Protein AF-G6XG47-F1 (afdb_monomer_lite)

Structure (mmCIF, N/CA/C/O backbone):
data_AF-G6XG47-F1
#
_entry.id   AF-G6XG47-F1
#
loop_
_atom_site.group_PDB
_atom_site.id
_atom_site.type_symbol
_atom_site.label_atom_id
_atom_site.label_alt_id
_atom_site.label_comp_id
_atom_site.label_asym_id
_atom_site.label_entity_id
_atom_site.label_seq_id
_atom_site.pdbx_PDB_ins_code
_atom_site.Cartn_x
_atom_site.Cartn_y
_atom_site.Cartn_z
_atom_site.occupancy
_atom_site.B_iso_or_equ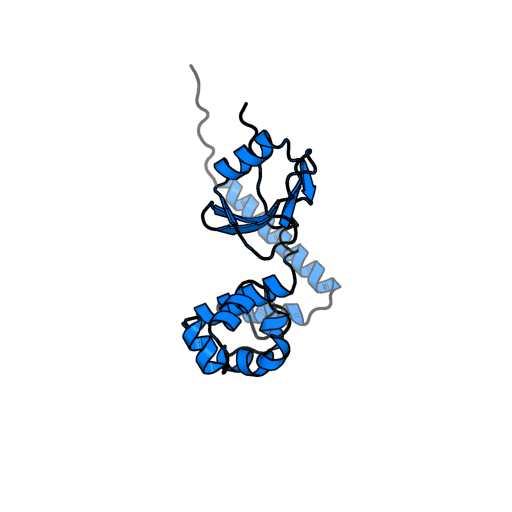iv
_atom_site.auth_seq_id
_atom_site.auth_comp_id
_atom_site.auth_asym_id
_atom_site.auth_atom_id
_atom_site.pdbx_PDB_model_num
ATOM 1 N N . MET A 1 1 ? 36.186 7.892 -11.582 1.00 41.19 1 MET A N 1
ATOM 2 C CA . MET A 1 1 ? 34.803 7.713 -12.070 1.00 41.19 1 MET A CA 1
ATOM 3 C C . MET A 1 1 ? 33.991 7.186 -10.902 1.00 41.19 1 MET A C 1
ATOM 5 O O . MET A 1 1 ? 34.327 6.126 -10.395 1.00 41.19 1 MET A O 1
ATOM 9 N N . THR A 1 2 ? 33.044 7.961 -10.378 1.00 49.94 2 THR A N 1
ATOM 10 C CA . THR A 1 2 ? 32.249 7.546 -9.214 1.00 49.94 2 THR A CA 1
ATOM 11 C C . THR A 1 2 ? 31.167 6.599 -9.706 1.00 49.94 2 THR A C 1
ATOM 13 O O . THR A 1 2 ? 30.244 7.029 -10.388 1.00 49.94 2 THR A O 1
ATOM 16 N N . GLU A 1 3 ? 31.314 5.310 -9.424 1.00 56.12 3 GLU A N 1
ATOM 17 C CA . GLU A 1 3 ? 30.299 4.311 -9.744 1.00 56.12 3 GLU A CA 1
ATOM 18 C C . GLU A 1 3 ? 28.995 4.687 -9.019 1.00 56.12 3 GLU A C 1
ATOM 20 O O . GLU A 1 3 ? 28.952 4.786 -7.787 1.00 56.12 3 GLU A O 1
ATOM 25 N N . THR A 1 4 ? 27.962 5.026 -9.790 1.00 69.12 4 THR A N 1
ATOM 26 C CA . THR A 1 4 ? 26.649 5.409 -9.267 1.00 69.12 4 THR A CA 1
ATOM 27 C C . THR A 1 4 ? 25.836 4.145 -9.039 1.00 69.12 4 THR A C 1
ATOM 29 O O . THR A 1 4 ? 25.357 3.522 -9.986 1.00 69.12 4 THR A O 1
ATOM 32 N N . PHE A 1 5 ? 25.676 3.758 -7.777 1.00 77.12 5 PHE A N 1
ATOM 33 C CA . PHE A 1 5 ? 24.814 2.641 -7.414 1.00 77.12 5 PHE A CA 1
ATOM 34 C C . PHE A 1 5 ? 23.343 3.039 -7.568 1.00 77.12 5 PHE A C 1
ATOM 36 O O . PHE A 1 5 ? 22.935 4.111 -7.128 1.00 77.12 5 PHE A O 1
ATOM 43 N N . ARG A 1 6 ? 22.534 2.167 -8.180 1.00 78.69 6 ARG A N 1
ATOM 44 C CA . ARG A 1 6 ? 21.070 2.290 -8.164 1.00 78.69 6 ARG A CA 1
ATOM 45 C C . ARG A 1 6 ? 20.513 1.411 -7.056 1.00 78.69 6 ARG A C 1
ATOM 47 O O . ARG A 1 6 ? 20.530 0.183 -7.175 1.00 78.69 6 ARG A O 1
ATOM 54 N N . PHE A 1 7 ? 20.013 2.039 -5.999 1.00 81.06 7 PHE A N 1
ATOM 55 C CA . PHE A 1 7 ? 19.419 1.335 -4.870 1.00 81.06 7 PHE A CA 1
ATOM 56 C C . PHE A 1 7 ? 17.932 1.081 -5.086 1.00 81.06 7 PHE A C 1
ATOM 58 O O . PHE A 1 7 ? 17.197 1.929 -5.587 1.00 81.06 7 PHE A O 1
ATOM 65 N N . GLY A 1 8 ? 17.484 -0.109 -4.698 1.00 72.88 8 GLY A N 1
ATOM 66 C CA . GLY A 1 8 ? 16.094 -0.518 -4.830 1.00 72.88 8 GLY A CA 1
ATOM 67 C C . GLY A 1 8 ? 15.652 -1.384 -3.663 1.00 72.88 8 GLY A C 1
ATOM 68 O O . GLY A 1 8 ? 16.434 -2.150 -3.098 1.00 72.88 8 GLY A O 1
ATOM 69 N N . VAL A 1 9 ? 14.378 -1.264 -3.299 1.00 73.50 9 VAL A N 1
ATOM 70 C CA . VAL A 1 9 ? 13.774 -2.098 -2.256 1.00 73.50 9 VAL A CA 1
ATOM 71 C C . VAL A 1 9 ? 13.849 -3.574 -2.660 1.00 73.50 9 VAL A C 1
ATOM 73 O O . VAL A 1 9 ? 13.589 -3.939 -3.804 1.00 73.50 9 VAL A O 1
ATOM 76 N N . GLY A 1 10 ? 14.213 -4.425 -1.705 1.00 68.94 10 GLY A N 1
ATOM 77 C CA . GLY A 1 10 ? 14.390 -5.862 -1.883 1.00 68.94 10 GLY A CA 1
ATOM 78 C C . GLY A 1 10 ? 15.778 -6.282 -2.373 1.00 68.94 10 GLY A C 1
ATOM 79 O O . GLY A 1 10 ? 16.024 -7.488 -2.447 1.00 68.94 10 GLY A O 1
ATOM 80 N N . GLN A 1 11 ? 16.677 -5.333 -2.674 1.00 82.75 11 GLN A N 1
ATOM 81 C CA . GLN A 1 11 ? 18.062 -5.651 -3.024 1.00 82.75 11 GLN A CA 1
ATOM 82 C C . GLN A 1 11 ? 18.801 -6.284 -1.846 1.00 82.75 11 GLN A C 1
ATOM 84 O O . GLN A 1 11 ? 18.699 -5.791 -0.722 1.00 82.75 11 GLN A O 1
ATOM 89 N N . ILE A 1 12 ? 19.595 -7.321 -2.125 1.00 87.94 12 ILE A N 1
ATOM 90 C CA . ILE A 1 12 ? 20.505 -7.939 -1.152 1.00 87.94 12 ILE A CA 1
ATOM 91 C C . ILE A 1 12 ? 21.940 -7.769 -1.633 1.00 87.94 12 ILE A C 1
ATOM 93 O O . ILE A 1 12 ? 22.301 -8.256 -2.705 1.00 87.94 12 ILE A O 1
ATOM 97 N N . TRP A 1 13 ? 22.752 -7.123 -0.805 1.00 90.06 13 TRP A N 1
ATOM 98 C CA . TRP A 1 13 ? 24.181 -6.923 -1.012 1.00 90.06 13 TRP A CA 1
ATOM 99 C C . TRP A 1 13 ? 24.957 -7.786 -0.026 1.00 90.06 13 TRP A C 1
ATOM 101 O O . TRP A 1 13 ? 24.734 -7.693 1.182 1.00 90.06 13 TRP A O 1
ATOM 111 N N . SER A 1 14 ? 25.858 -8.630 -0.523 1.00 88.81 14 SER A N 1
ATOM 112 C CA . SER A 1 14 ? 26.663 -9.515 0.321 1.00 88.81 14 SER A CA 1
ATOM 113 C C . SER A 1 14 ? 28.148 -9.197 0.171 1.00 88.81 14 SER A C 1
ATOM 115 O O . SER A 1 14 ? 28.629 -9.200 -0.964 1.00 88.81 14 SER A O 1
ATOM 117 N N . PRO A 1 15 ? 28.866 -8.942 1.275 1.00 90.06 15 PRO A N 1
ATOM 118 C CA . PRO A 1 15 ? 30.312 -8.735 1.264 1.00 90.06 15 PRO A CA 1
ATOM 119 C C . PRO A 1 15 ? 31.034 -9.987 0.748 1.00 90.06 15 PRO A C 1
ATOM 121 O O . PRO A 1 15 ? 30.512 -11.101 0.836 1.00 90.06 15 PRO A O 1
ATOM 124 N N . VAL A 1 16 ? 32.225 -9.803 0.174 1.00 81.81 16 VAL A N 1
ATOM 125 C CA . VAL A 1 16 ? 33.066 -10.934 -0.267 1.00 81.81 16 VAL A CA 1
ATOM 126 C C . VAL A 1 16 ? 33.681 -11.654 0.935 1.00 81.81 16 VAL A C 1
ATOM 128 O O . VAL A 1 16 ? 33.880 -12.867 0.888 1.00 81.81 16 VAL A O 1
ATOM 131 N N . ASP A 1 17 ? 33.934 -10.921 2.020 1.00 78.31 17 ASP A N 1
ATOM 132 C CA . ASP A 1 17 ? 34.357 -11.483 3.298 1.00 78.31 17 ASP A CA 1
ATOM 133 C C . ASP A 1 17 ? 33.155 -12.062 4.066 1.00 78.31 17 ASP A C 1
ATOM 135 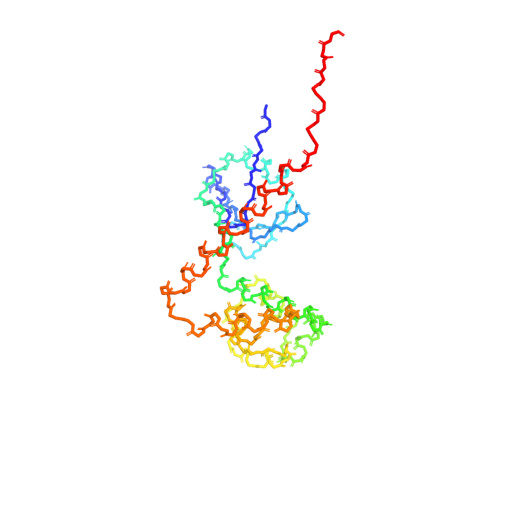O O . ASP A 1 17 ? 32.192 -11.353 4.365 1.00 78.31 17 ASP A O 1
ATOM 139 N N . ALA A 1 18 ? 33.226 -13.352 4.406 1.00 64.56 18 ALA A N 1
ATOM 140 C CA . ALA A 1 18 ? 32.188 -14.075 5.138 1.00 64.56 18 ALA A CA 1
ATOM 141 C C . ALA A 1 18 ? 32.046 -13.639 6.611 1.00 64.56 18 ALA A C 1
ATOM 143 O O . ALA A 1 18 ? 31.078 -14.034 7.264 1.00 64.56 18 ALA A O 1
ATOM 144 N N . ALA A 1 19 ? 32.989 -12.849 7.140 1.00 67.88 19 ALA A N 1
ATOM 145 C CA . ALA A 1 19 ? 32.891 -12.262 8.475 1.00 67.88 19 ALA A CA 1
ATOM 146 C C . ALA A 1 19 ? 31.848 -11.131 8.552 1.00 67.88 19 ALA A C 1
ATOM 148 O O . ALA A 1 19 ? 31.267 -10.901 9.615 1.00 67.88 19 ALA A O 1
ATOM 149 N N . GLU A 1 20 ? 31.579 -10.441 7.439 1.00 73.25 20 GLU A N 1
ATOM 150 C CA . GLU A 1 20 ? 30.533 -9.425 7.376 1.00 73.25 20 GLU A CA 1
ATOM 151 C C . GLU A 1 20 ? 29.197 -10.007 6.895 1.00 73.25 20 GLU A C 1
ATOM 153 O O . GLU A 1 20 ? 29.109 -10.902 6.055 1.00 73.25 20 GLU A O 1
ATOM 158 N N . THR A 1 21 ? 28.107 -9.481 7.444 1.00 83.12 21 THR A N 1
ATOM 159 C CA . THR A 1 21 ? 26.753 -9.960 7.160 1.00 83.12 21 THR A CA 1
ATOM 160 C C . THR A 1 21 ? 26.129 -9.194 5.995 1.00 83.12 21 THR A C 1
ATOM 162 O O . THR A 1 21 ? 26.345 -7.995 5.812 1.00 83.12 21 THR A O 1
ATOM 165 N N . PHE A 1 22 ? 25.330 -9.895 5.185 1.00 87.88 22 PHE A N 1
ATOM 166 C CA . PHE A 1 22 ? 24.636 -9.287 4.050 1.00 87.88 22 PHE A CA 1
ATOM 167 C C . PHE A 1 22 ? 23.674 -8.179 4.497 1.00 87.88 22 PHE A C 1
ATOM 169 O O . PHE A 1 22 ? 23.160 -8.197 5.617 1.00 87.88 22 PHE A O 1
ATOM 176 N N . ARG A 1 23 ? 23.376 -7.241 3.597 1.00 90.88 23 ARG A N 1
ATOM 177 C CA . ARG A 1 23 ? 22.412 -6.163 3.824 1.00 90.88 23 ARG A CA 1
ATOM 178 C C . ARG A 1 23 ? 21.262 -6.247 2.837 1.00 90.88 23 ARG A C 1
ATOM 180 O O . ARG A 1 23 ? 21.488 -6.273 1.631 1.00 90.88 23 ARG A O 1
ATOM 187 N N . GLU A 1 24 ? 20.036 -6.262 3.348 1.00 85.00 24 GLU A N 1
ATOM 188 C CA . GLU A 1 24 ? 18.815 -6.218 2.537 1.00 85.00 24 GLU A CA 1
ATOM 189 C C . GLU A 1 24 ? 18.140 -4.854 2.662 1.00 85.00 24 GLU A C 1
ATOM 191 O O . GLU A 1 24 ? 17.782 -4.454 3.768 1.00 85.00 24 GLU A O 1
ATOM 196 N N . ILE A 1 25 ? 17.909 -4.156 1.549 1.00 80.94 25 ILE A N 1
ATOM 197 C CA . ILE A 1 25 ? 17.173 -2.885 1.539 1.00 80.94 25 ILE A CA 1
ATOM 198 C C . ILE A 1 25 ? 15.676 -3.171 1.701 1.00 80.94 25 ILE A C 1
ATOM 200 O O . ILE A 1 25 ? 15.054 -3.791 0.845 1.00 80.94 25 ILE A O 1
ATOM 204 N N . VAL A 1 26 ? 15.075 -2.693 2.787 1.00 76.00 26 VAL A N 1
ATOM 205 C CA . VAL A 1 26 ? 13.677 -2.962 3.157 1.00 76.00 26 VAL A CA 1
ATOM 206 C C . VAL A 1 26 ? 12.741 -1.840 2.717 1.00 76.00 26 VAL A C 1
ATOM 208 O O . VAL A 1 26 ? 11.651 -2.107 2.214 1.00 76.00 26 VAL A O 1
ATOM 211 N N . THR A 1 27 ? 13.153 -0.581 2.869 1.00 69.31 27 THR A N 1
ATOM 212 C CA . THR A 1 27 ? 12.414 0.589 2.370 1.00 69.31 27 THR A CA 1
ATOM 213 C C . THR A 1 27 ? 13.373 1.712 1.989 1.00 69.31 27 THR A C 1
ATOM 215 O O . THR A 1 27 ? 14.495 1.767 2.483 1.00 69.31 27 THR A O 1
ATOM 218 N N . ILE A 1 28 ? 12.917 2.630 1.139 1.00 74.44 28 ILE A N 1
ATOM 219 C CA . ILE A 1 28 ? 13.626 3.870 0.804 1.00 74.44 28 ILE A CA 1
ATOM 220 C C . ILE A 1 28 ? 12.652 5.017 1.067 1.00 74.44 28 ILE A C 1
ATOM 222 O O . ILE A 1 28 ? 11.533 4.994 0.549 1.00 74.44 28 ILE A O 1
ATOM 226 N N . GLN A 1 29 ? 13.029 5.969 1.919 1.00 64.81 29 GLN A N 1
ATOM 227 C CA . GLN A 1 29 ? 12.200 7.123 2.277 1.00 64.81 29 GLN A CA 1
ATOM 228 C C . GLN A 1 29 ? 13.071 8.374 2.324 1.00 64.81 29 GLN A C 1
ATOM 230 O O . GLN A 1 29 ? 14.078 8.363 3.019 1.00 64.81 29 GLN A O 1
ATOM 235 N N . ALA A 1 30 ? 12.680 9.438 1.612 1.00 71.62 30 ALA A N 1
ATOM 236 C CA . ALA A 1 30 ? 13.367 10.736 1.646 1.00 71.62 30 ALA A CA 1
ATOM 237 C C . ALA A 1 30 ? 14.907 10.621 1.545 1.00 71.62 30 ALA A C 1
ATOM 239 O O . ALA A 1 30 ? 15.623 11.158 2.381 1.00 71.62 30 ALA A O 1
ATOM 240 N N . GLU A 1 31 ? 15.399 9.859 0.556 1.00 69.75 31 GLU A N 1
ATOM 241 C CA . GLU A 1 31 ? 16.838 9.618 0.297 1.00 69.75 31 GLU A CA 1
ATOM 242 C C . GLU A 1 31 ? 17.590 8.814 1.383 1.00 69.75 31 GLU A C 1
ATOM 244 O O . GLU A 1 31 ? 18.811 8.648 1.331 1.00 69.75 31 GLU A O 1
ATOM 249 N N . VAL A 1 32 ? 16.859 8.245 2.346 1.00 78.00 32 VAL A N 1
ATOM 250 C CA . VAL A 1 32 ? 17.382 7.340 3.372 1.00 78.00 32 VAL A CA 1
ATOM 251 C C . VAL A 1 32 ? 17.013 5.896 3.036 1.00 78.00 32 VAL A C 1
ATOM 253 O O . VAL A 1 32 ? 15.847 5.540 2.834 1.00 78.00 32 VAL A O 1
ATO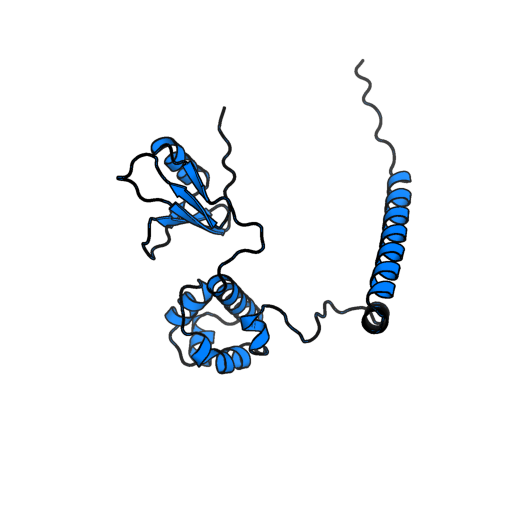M 256 N N . LEU A 1 33 ? 18.032 5.041 3.005 1.00 82.88 33 LEU A N 1
ATOM 257 C CA . LEU A 1 33 ? 17.918 3.597 2.867 1.00 82.88 33 LEU A CA 1
ATOM 258 C C . LEU A 1 33 ? 17.678 2.980 4.241 1.00 82.88 33 LEU A C 1
ATOM 260 O O . LEU A 1 33 ? 18.498 3.122 5.147 1.00 82.88 33 LEU A O 1
ATOM 264 N N . HIS A 1 34 ? 16.586 2.239 4.375 1.00 80.06 34 HIS A N 1
ATOM 265 C CA . HIS A 1 34 ? 16.325 1.391 5.529 1.00 80.06 34 HIS A CA 1
ATOM 266 C C . HIS A 1 34 ? 16.677 -0.040 5.158 1.00 80.06 34 HIS A C 1
ATOM 268 O O . HIS A 1 34 ? 16.097 -0.588 4.220 1.00 80.06 34 HIS A O 1
ATOM 274 N N . PHE A 1 35 ? 17.601 -0.659 5.881 1.00 85.25 35 PHE A N 1
ATOM 275 C CA . PHE A 1 35 ? 18.105 -1.982 5.541 1.00 85.25 35 PHE A CA 1
ATOM 276 C C . PHE A 1 35 ? 18.254 -2.873 6.770 1.00 85.25 35 PHE A C 1
ATOM 278 O O . PHE A 1 35 ? 18.376 -2.403 7.898 1.00 85.25 35 PHE A O 1
ATOM 285 N N . ARG A 1 36 ? 18.228 -4.181 6.537 1.00 86.31 36 ARG A N 1
ATOM 286 C CA . ARG A 1 36 ? 18.425 -5.220 7.545 1.00 86.31 36 ARG A CA 1
ATOM 287 C C . ARG A 1 36 ? 19.811 -5.818 7.388 1.00 86.31 36 ARG A C 1
ATOM 289 O O . ARG A 1 36 ? 20.243 -6.020 6.256 1.00 86.31 36 ARG A O 1
ATOM 296 N N . VAL A 1 37 ? 20.474 -6.117 8.497 1.00 87.50 37 VAL A N 1
ATOM 297 C CA . VAL A 1 37 ? 21.787 -6.769 8.514 1.00 87.50 37 VAL A CA 1
ATOM 298 C C . VAL A 1 37 ? 21.610 -8.242 8.886 1.00 87.50 37 VAL A C 1
ATOM 300 O O . VAL A 1 37 ? 21.080 -8.569 9.949 1.00 87.50 37 VAL A O 1
ATOM 303 N N . GLY A 1 38 ? 22.016 -9.142 7.994 1.00 80.44 38 GLY A N 1
ATOM 304 C CA . GLY A 1 38 ? 21.822 -10.580 8.146 1.00 80.44 38 GLY A CA 1
ATOM 305 C C . GLY A 1 38 ? 20.352 -10.968 8.356 1.00 80.44 38 GLY A C 1
ATOM 306 O O . GLY A 1 38 ? 19.429 -10.378 7.788 1.00 80.44 38 GLY A O 1
ATOM 307 N N . ASN A 1 39 ? 20.134 -11.959 9.222 1.00 71.94 39 ASN A N 1
ATOM 308 C CA . ASN A 1 39 ? 18.798 -12.437 9.601 1.00 71.94 39 ASN A CA 1
ATOM 309 C C . ASN A 1 39 ? 18.210 -11.703 10.824 1.00 71.94 39 ASN A C 1
ATOM 311 O O . ASN A 1 39 ? 17.175 -12.115 11.349 1.00 71.94 39 ASN A O 1
ATOM 315 N N . HIS A 1 40 ? 18.856 -10.640 11.312 1.00 66.44 40 HIS A N 1
ATOM 316 C CA . HIS A 1 40 ? 18.398 -9.912 12.498 1.00 66.44 40 HIS A CA 1
ATOM 317 C C . HIS A 1 40 ? 17.144 -9.092 12.196 1.00 66.44 40 HIS A C 1
ATOM 319 O O . HIS A 1 40 ? 17.040 -8.513 11.131 1.00 66.44 40 HIS A O 1
ATOM 325 N N . GLN A 1 41 ? 16.196 -8.970 13.130 1.00 61.41 41 GLN A N 1
ATOM 326 C CA . GLN A 1 41 ? 14.965 -8.185 12.909 1.00 61.41 41 GLN A CA 1
ATOM 327 C C . GLN A 1 41 ? 15.154 -6.656 12.973 1.00 61.41 41 GLN A C 1
ATOM 329 O O . GLN A 1 41 ? 14.201 -5.895 12.769 1.00 61.41 41 GLN A O 1
ATOM 334 N N . GLU A 1 42 ? 16.360 -6.193 13.282 1.00 72.00 42 GLU A N 1
ATOM 335 C CA . GLU A 1 42 ? 16.666 -4.777 13.437 1.00 72.00 42 GLU A CA 1
ATOM 336 C C . GLU A 1 42 ? 16.839 -4.092 12.074 1.00 72.00 42 GLU A C 1
ATOM 338 O O . GLU A 1 42 ? 17.438 -4.643 11.150 1.00 72.00 42 GLU A O 1
ATOM 343 N N . ILE A 1 43 ? 16.261 -2.893 11.937 1.00 78.94 43 ILE A N 1
ATOM 344 C CA . ILE A 1 43 ? 16.356 -2.088 10.716 1.00 78.94 43 ILE A CA 1
ATOM 345 C C . ILE A 1 43 ? 17.255 -0.902 11.002 1.00 78.94 43 ILE A C 1
ATOM 347 O O . ILE A 1 43 ? 16.963 -0.093 11.878 1.00 78.94 43 ILE A O 1
ATOM 351 N N . MET A 1 44 ? 18.320 -0.809 10.222 1.00 84.56 44 MET A N 1
ATOM 352 C CA . MET A 1 44 ? 19.278 0.279 10.243 1.00 84.56 44 MET A CA 1
ATOM 353 C C . MET A 1 44 ? 18.958 1.285 9.139 1.00 84.56 44 MET A C 1
ATOM 355 O O . MET A 1 44 ? 18.254 0.972 8.176 1.00 84.56 44 MET A O 1
ATOM 359 N N . THR A 1 45 ? 19.493 2.495 9.274 1.00 87.69 45 THR A N 1
ATOM 360 C CA . THR A 1 45 ? 19.337 3.576 8.297 1.00 87.69 45 THR A CA 1
ATOM 361 C C . THR A 1 45 ? 20.688 4.069 7.805 1.00 87.69 45 THR A C 1
ATOM 363 O O . THR A 1 45 ? 21.618 4.216 8.594 1.00 87.69 45 THR A O 1
ATOM 366 N N . ALA A 1 46 ? 20.790 4.364 6.514 1.00 86.69 46 ALA A N 1
ATOM 367 C CA . ALA A 1 46 ? 21.960 4.983 5.899 1.00 86.69 46 ALA A CA 1
ATOM 368 C C . ALA A 1 46 ? 21.528 5.900 4.752 1.00 86.69 46 ALA A C 1
ATOM 370 O O . ALA A 1 46 ? 20.466 5.702 4.168 1.00 86.69 46 ALA A O 1
ATOM 371 N N . THR A 1 47 ? 22.356 6.880 4.400 1.00 87.56 47 THR A N 1
ATOM 372 C CA . THR A 1 47 ? 22.191 7.591 3.129 1.00 87.56 47 THR A CA 1
ATOM 373 C C . THR A 1 47 ? 22.737 6.722 2.000 1.00 87.56 47 THR A C 1
ATOM 375 O O . THR A 1 47 ? 23.533 5.805 2.228 1.00 87.56 47 THR A O 1
ATOM 378 N N . GLU A 1 48 ? 22.360 7.025 0.761 1.00 83.56 48 GLU A N 1
ATOM 379 C CA . GLU A 1 48 ? 22.929 6.352 -0.414 1.00 83.56 48 GLU A CA 1
ATOM 380 C C . GLU A 1 48 ? 24.463 6.442 -0.448 1.00 83.56 48 GLU A C 1
ATOM 382 O O . GLU A 1 48 ? 25.151 5.484 -0.806 1.00 83.56 48 GLU A O 1
ATOM 387 N N . VAL A 1 49 ? 25.011 7.573 0.010 1.00 84.75 49 VAL A N 1
ATOM 388 C CA . VAL A 1 49 ? 26.455 7.815 0.085 1.00 84.75 49 VAL A CA 1
ATOM 389 C C . VAL A 1 49 ? 27.126 6.877 1.088 1.00 84.75 49 VAL A C 1
ATOM 391 O O . VAL A 1 49 ? 28.127 6.240 0.753 1.00 84.75 49 VAL A O 1
ATOM 394 N N . THR A 1 50 ? 26.593 6.769 2.310 1.00 88.19 50 THR A N 1
ATOM 395 C CA . THR A 1 50 ? 27.217 5.939 3.353 1.00 88.19 50 THR A CA 1
ATOM 396 C C . THR A 1 50 ? 27.027 4.448 3.087 1.00 88.19 50 THR A C 1
ATOM 398 O O . THR A 1 50 ? 27.935 3.661 3.350 1.00 88.19 50 THR A O 1
ATOM 401 N N . PHE A 1 51 ? 25.906 4.050 2.482 1.00 88.81 51 PHE A N 1
ATOM 402 C CA . PHE A 1 51 ? 25.697 2.670 2.046 1.00 88.81 51 PHE A CA 1
ATOM 403 C C . PHE A 1 51 ? 26.622 2.292 0.879 1.00 88.81 51 PHE A C 1
ATOM 405 O O . PHE A 1 51 ? 27.239 1.228 0.897 1.00 88.81 51 PHE A O 1
ATOM 412 N N . GLY A 1 52 ? 26.800 3.188 -0.098 1.00 86.81 52 GLY A N 1
ATOM 413 C CA . GLY A 1 52 ? 27.749 2.998 -1.196 1.00 86.81 52 GLY A CA 1
ATOM 414 C C . GLY A 1 52 ? 29.206 2.917 -0.730 1.00 86.81 52 GLY A C 1
ATOM 415 O O . GLY A 1 52 ? 29.985 2.144 -1.284 1.00 86.81 52 GLY A O 1
ATOM 416 N N . ALA A 1 53 ? 29.584 3.668 0.310 1.00 87.44 53 ALA A N 1
ATOM 417 C CA . ALA A 1 53 ? 30.907 3.551 0.922 1.00 87.44 53 ALA A CA 1
ATOM 418 C C . ALA A 1 53 ? 31.134 2.159 1.539 1.00 87.44 53 ALA A C 1
ATOM 420 O O . ALA A 1 53 ? 32.189 1.567 1.316 1.00 87.44 53 ALA A O 1
ATOM 421 N N . TRP A 1 54 ? 30.130 1.607 2.232 1.00 90.25 54 TRP A N 1
ATOM 422 C CA . TRP A 1 54 ? 30.189 0.245 2.776 1.00 90.25 54 TRP A CA 1
ATOM 423 C C . TRP A 1 54 ? 30.336 -0.820 1.678 1.00 90.25 54 TRP A C 1
ATOM 425 O O . TRP A 1 54 ? 31.172 -1.712 1.816 1.00 90.25 54 TRP A O 1
ATOM 435 N N . ILE A 1 55 ? 29.599 -0.702 0.562 1.00 87.56 55 ILE A N 1
ATOM 436 C CA . ILE A 1 55 ? 29.732 -1.628 -0.581 1.00 87.56 55 ILE A CA 1
ATOM 437 C C . ILE A 1 55 ? 31.181 -1.670 -1.075 1.00 87.56 55 ILE A C 1
ATOM 439 O O . ILE A 1 55 ? 31.731 -2.750 -1.276 1.00 87.56 55 ILE A O 1
ATOM 443 N N . ARG A 1 56 ? 31.822 -0.504 -1.225 1.00 88.38 56 ARG A N 1
ATOM 444 C CA . ARG A 1 56 ? 33.218 -0.417 -1.682 1.00 88.38 56 ARG A CA 1
ATOM 445 C C . ARG A 1 56 ? 34.202 -0.978 -0.663 1.00 88.38 56 ARG A C 1
ATOM 447 O O . ARG A 1 56 ? 35.126 -1.679 -1.045 1.00 88.38 56 ARG A O 1
ATOM 454 N N . GLN A 1 57 ? 34.016 -0.668 0.619 1.00 87.19 57 GLN A N 1
ATOM 455 C CA . GLN A 1 57 ? 34.918 -1.124 1.679 1.00 87.19 57 GLN A CA 1
ATOM 456 C C . GLN A 1 57 ? 34.938 -2.653 1.797 1.00 87.19 57 GLN A C 1
ATOM 458 O O . GLN A 1 57 ? 35.978 -3.236 2.086 1.00 87.19 57 GLN A O 1
ATOM 463 N N . THR A 1 58 ? 33.797 -3.292 1.554 1.00 86.50 58 THR A N 1
ATOM 464 C CA . THR A 1 58 ? 33.604 -4.737 1.743 1.00 86.50 58 THR A CA 1
ATOM 465 C C . THR A 1 58 ? 33.622 -5.536 0.443 1.00 86.50 58 THR A C 1
ATOM 467 O O . THR A 1 58 ? 33.427 -6.7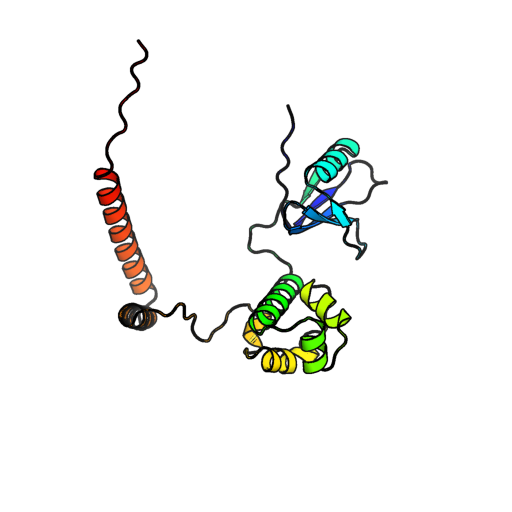56 0.454 1.00 86.50 58 THR A O 1
ATOM 470 N N . ASN A 1 59 ? 33.822 -4.849 -0.686 1.00 86.75 59 ASN A N 1
ATOM 471 C CA . ASN A 1 59 ? 33.632 -5.383 -2.031 1.00 86.75 59 ASN A CA 1
ATOM 472 C C . ASN A 1 59 ? 32.289 -6.121 -2.187 1.00 86.75 59 ASN A C 1
ATOM 474 O O . ASN A 1 59 ? 32.226 -7.171 -2.823 1.00 86.75 59 ASN A O 1
ATOM 478 N N . ALA A 1 60 ? 31.214 -5.614 -1.575 1.00 87.12 60 ALA A N 1
ATOM 479 C CA . ALA A 1 60 ? 29.931 -6.302 -1.585 1.00 87.12 60 ALA A CA 1
ATOM 480 C C . ALA A 1 60 ? 29.356 -6.432 -2.998 1.00 87.12 60 ALA A C 1
ATOM 482 O O . ALA A 1 60 ? 29.318 -5.481 -3.776 1.00 87.12 60 ALA A O 1
ATOM 483 N N . VAL A 1 61 ? 28.842 -7.620 -3.303 1.00 87.06 61 VAL A N 1
ATOM 484 C CA . VAL A 1 61 ? 28.215 -7.940 -4.585 1.00 87.06 61 VAL A CA 1
ATOM 485 C C . VAL A 1 61 ? 26.700 -8.026 -4.435 1.00 87.06 61 VAL A C 1
ATOM 487 O O . VAL A 1 61 ? 26.182 -8.538 -3.437 1.00 87.06 61 VAL A O 1
ATOM 490 N N . LEU A 1 62 ? 25.975 -7.546 -5.446 1.00 85.00 62 LEU A N 1
ATOM 491 C CA . LEU A 1 62 ? 24.523 -7.667 -5.519 1.00 85.00 62 LEU A CA 1
ATOM 492 C C . LEU A 1 62 ? 24.150 -9.142 -5.735 1.00 85.00 62 LEU A C 1
ATOM 494 O O . LEU A 1 62 ? 24.416 -9.713 -6.789 1.00 85.00 62 LEU A O 1
ATOM 498 N N . LYS A 1 63 ? 23.552 -9.774 -4.722 1.00 84.62 63 LYS A N 1
ATOM 499 C CA . LYS A 1 63 ? 23.093 -11.174 -4.777 1.00 84.62 63 LYS A CA 1
ATOM 500 C C . LYS A 1 63 ? 21.636 -11.304 -5.205 1.00 84.62 63 LYS A C 1
ATOM 502 O O . LYS A 1 63 ? 21.245 -12.345 -5.724 1.00 84.62 63 LYS A O 1
ATOM 507 N N . LYS A 1 64 ? 20.834 -10.265 -4.972 1.00 74.50 64 LYS A N 1
ATOM 508 C CA . LYS A 1 64 ? 19.424 -10.200 -5.366 1.00 74.50 64 LYS A CA 1
ATOM 509 C C . LYS A 1 64 ? 19.123 -8.803 -5.879 1.00 74.50 64 LYS A C 1
ATOM 511 O O . LYS A 1 64 ? 19.315 -7.842 -5.137 1.00 74.50 64 LYS A O 1
ATOM 516 N N . GLU A 1 65 ? 18.673 -8.702 -7.125 1.00 72.50 65 GLU A N 1
ATOM 517 C CA . GLU A 1 65 ? 18.270 -7.428 -7.718 1.00 72.50 65 GLU A CA 1
ATOM 518 C C . GLU A 1 65 ? 17.034 -6.839 -7.030 1.00 72.50 65 GLU A C 1
ATOM 520 O O . GLU A 1 65 ? 16.312 -7.520 -6.296 1.00 72.50 65 GLU A O 1
ATOM 525 N N . ALA A 1 66 ? 16.798 -5.546 -7.274 1.00 54.66 66 ALA A N 1
ATOM 526 C CA . ALA A 1 66 ? 15.565 -4.902 -6.854 1.00 54.66 66 ALA A CA 1
ATOM 527 C C . ALA A 1 66 ? 14.407 -5.670 -7.487 1.00 54.66 66 ALA A C 1
ATOM 529 O O . ALA A 1 66 ? 14.400 -5.900 -8.697 1.00 54.66 66 ALA A O 1
ATOM 530 N N . ALA A 1 67 ? 13.441 -6.082 -6.672 1.00 45.75 67 ALA A N 1
ATOM 531 C CA . ALA A 1 67 ? 12.243 -6.671 -7.231 1.00 45.75 67 ALA A CA 1
ATOM 532 C C . ALA A 1 67 ? 11.599 -5.654 -8.196 1.00 45.75 67 ALA A C 1
ATOM 534 O O . ALA A 1 67 ? 11.611 -4.452 -7.896 1.00 45.75 67 ALA A O 1
ATOM 535 N N . PRO A 1 68 ? 11.021 -6.086 -9.334 1.00 40.81 68 PRO A N 1
ATOM 536 C CA . PRO A 1 68 ? 10.149 -5.211 -10.109 1.00 40.81 68 PRO A CA 1
ATOM 537 C C . PRO A 1 68 ? 9.077 -4.622 -9.170 1.00 40.81 68 PRO A C 1
ATOM 539 O O . PRO A 1 68 ? 8.788 -5.230 -8.135 1.00 40.81 68 PRO A O 1
ATOM 542 N N . PRO A 1 69 ? 8.469 -3.463 -9.488 1.00 38.88 69 PRO A N 1
ATOM 543 C CA . PRO A 1 69 ? 7.576 -2.716 -8.584 1.00 38.88 69 PRO A CA 1
ATOM 544 C C . PRO A 1 69 ? 6.303 -3.455 -8.094 1.00 38.88 69 PRO A C 1
ATOM 546 O O . PRO A 1 69 ? 5.417 -2.831 -7.521 1.00 38.88 69 PRO A O 1
ATOM 549 N N . ALA A 1 70 ? 6.219 -4.777 -8.257 1.00 36.44 70 ALA A N 1
ATOM 550 C CA . ALA A 1 70 ? 5.136 -5.665 -7.858 1.00 36.44 70 ALA A CA 1
ATOM 551 C C . ALA A 1 70 ? 5.565 -6.848 -6.949 1.00 36.44 70 ALA A C 1
ATOM 553 O O . ALA A 1 70 ? 4.901 -7.879 -6.959 1.00 36.44 70 ALA A O 1
ATOM 554 N N . THR A 1 71 ? 6.672 -6.782 -6.192 1.00 38.66 71 THR A N 1
ATOM 555 C CA . THR A 1 71 ? 7.060 -7.900 -5.290 1.00 38.66 71 THR A CA 1
ATOM 556 C C . THR A 1 71 ? 7.462 -7.452 -3.882 1.00 38.66 71 THR A C 1
ATOM 558 O O . THR A 1 71 ? 8.535 -7.778 -3.374 1.00 38.66 71 THR A O 1
ATOM 561 N N . LEU A 1 72 ? 6.592 -6.692 -3.215 1.00 49.72 72 LEU A N 1
ATOM 562 C CA . LEU A 1 72 ? 6.658 -6.551 -1.758 1.00 49.72 72 LEU A CA 1
ATOM 563 C C . LEU A 1 72 ? 6.142 -7.852 -1.119 1.00 49.72 72 LEU A C 1
ATOM 565 O O . LEU A 1 72 ? 5.297 -8.540 -1.690 1.00 49.72 72 LEU A O 1
ATOM 569 N N . SER A 1 73 ? 6.643 -8.226 0.063 1.00 53.03 73 SER A N 1
ATOM 570 C CA . SER A 1 73 ? 6.091 -9.398 0.752 1.00 53.03 73 SER A CA 1
ATOM 571 C C . SER A 1 73 ? 4.614 -9.144 1.102 1.00 53.03 73 SER A C 1
ATOM 573 O O . SER A 1 73 ? 4.272 -8.017 1.473 1.00 53.03 73 SER A O 1
ATOM 575 N N . PRO A 1 74 ? 3.730 -10.158 1.047 1.00 57.78 74 PRO A N 1
ATOM 576 C CA . PRO A 1 74 ? 2.303 -9.966 1.321 1.00 57.78 74 PRO A CA 1
ATOM 577 C C . PRO A 1 74 ? 2.016 -9.272 2.663 1.00 57.78 74 PRO A C 1
ATOM 579 O O . PRO A 1 74 ? 1.120 -8.435 2.759 1.00 57.78 74 PRO A O 1
ATOM 582 N N . GLY A 1 75 ? 2.823 -9.556 3.693 1.00 61.69 75 GLY A N 1
ATOM 583 C CA . GLY A 1 75 ? 2.725 -8.894 4.997 1.00 61.69 75 GLY A CA 1
ATOM 584 C C . GLY A 1 75 ? 3.109 -7.412 4.963 1.00 61.69 75 GLY A C 1
ATOM 585 O O . GLY A 1 75 ? 2.463 -6.598 5.618 1.00 61.69 75 GLY A O 1
ATOM 586 N N . LEU A 1 76 ? 4.119 -7.038 4.173 1.00 63.16 76 LEU A N 1
ATOM 587 C CA . LEU A 1 76 ? 4.530 -5.644 4.007 1.00 63.16 76 LEU A CA 1
ATOM 588 C C . LEU A 1 76 ? 3.502 -4.845 3.202 1.00 63.16 76 LEU A C 1
ATOM 590 O O . LEU A 1 76 ? 3.227 -3.692 3.532 1.00 63.16 76 LEU A O 1
ATOM 594 N N . GLU A 1 77 ? 2.898 -5.449 2.180 1.00 63.03 77 GLU A N 1
ATOM 595 C CA . GLU A 1 77 ? 1.812 -4.806 1.439 1.00 63.03 77 GLU A CA 1
ATOM 596 C C . GLU A 1 77 ? 0.569 -4.597 2.303 1.00 63.03 77 GLU A C 1
ATOM 598 O O . GLU A 1 77 ? 0.002 -3.504 2.308 1.00 63.03 77 GLU A O 1
ATOM 603 N N . LEU A 1 78 ? 0.181 -5.611 3.082 1.00 74.06 78 LEU A N 1
ATOM 604 C CA . LEU A 1 78 ? -0.893 -5.498 4.067 1.00 74.06 78 LEU A CA 1
ATOM 605 C C . LEU A 1 78 ? -0.598 -4.377 5.072 1.00 74.06 78 LEU A C 1
ATOM 607 O O . LEU A 1 78 ? -1.451 -3.525 5.310 1.00 74.06 78 LEU A O 1
ATOM 611 N N . GLY A 1 79 ? 0.622 -4.322 5.610 1.00 75.56 79 GLY A N 1
ATOM 612 C CA . GLY A 1 79 ? 1.038 -3.268 6.533 1.00 75.56 79 GLY A CA 1
ATOM 613 C C . GLY A 1 79 ? 0.929 -1.864 5.940 1.00 75.56 79 GLY A C 1
ATOM 614 O O . GLY A 1 79 ? 0.385 -0.959 6.575 1.00 75.56 79 GLY A O 1
ATOM 615 N N . ARG A 1 80 ? 1.358 -1.690 4.684 1.00 75.94 80 ARG A N 1
ATOM 616 C CA . ARG A 1 80 ? 1.206 -0.420 3.957 1.00 75.94 80 ARG A CA 1
ATOM 617 C C . ARG A 1 80 ? -0.260 -0.032 3.772 1.00 75.94 80 ARG A C 1
ATOM 619 O O . ARG A 1 80 ? -0.591 1.133 3.972 1.00 75.94 80 ARG A O 1
ATOM 626 N N . ARG A 1 81 ? -1.136 -0.988 3.442 1.00 80.19 81 ARG A N 1
ATOM 627 C CA . ARG A 1 81 ? -2.585 -0.748 3.301 1.00 80.19 81 ARG A CA 1
ATOM 628 C C . ARG A 1 81 ? -3.212 -0.312 4.623 1.00 80.19 81 ARG A C 1
ATOM 630 O O . ARG A 1 81 ? -3.951 0.667 4.643 1.00 80.19 81 ARG A O 1
ATOM 637 N N . ILE A 1 82 ? -2.869 -0.982 5.726 1.00 83.38 82 ILE A N 1
ATOM 638 C CA . ILE A 1 82 ? -3.337 -0.623 7.075 1.00 83.38 82 ILE A CA 1
ATOM 639 C C . ILE A 1 82 ? -2.917 0.807 7.424 1.00 83.38 82 ILE A C 1
ATOM 641 O O . ILE A 1 82 ? -3.754 1.601 7.852 1.00 83.38 82 ILE A O 1
ATOM 645 N N . ARG A 1 83 ? -1.643 1.149 7.196 1.00 83.50 83 ARG A N 1
ATOM 646 C CA . ARG A 1 83 ? -1.118 2.493 7.457 1.00 83.50 83 ARG A CA 1
ATOM 647 C C . ARG A 1 83 ? -1.849 3.558 6.645 1.00 83.50 83 ARG A C 1
ATOM 649 O O . ARG A 1 83 ? -2.290 4.554 7.210 1.00 83.50 83 ARG A O 1
ATOM 656 N N . LEU A 1 84 ? -1.984 3.331 5.340 1.00 75.81 84 LEU A N 1
ATOM 657 C CA . LEU A 1 84 ? -2.628 4.266 4.423 1.00 75.81 84 LEU A CA 1
ATOM 658 C C . LEU A 1 84 ? -4.081 4.529 4.831 1.00 75.81 84 LEU A C 1
ATOM 660 O O . LEU A 1 84 ? -4.477 5.679 4.987 1.00 75.81 84 LEU A O 1
ATOM 664 N N . LEU A 1 85 ? -4.857 3.475 5.086 1.00 79.94 85 LEU A N 1
ATOM 665 C CA . LEU A 1 85 ? -6.252 3.610 5.507 1.00 79.94 85 LEU A CA 1
ATOM 666 C C . LEU A 1 85 ? -6.380 4.291 6.873 1.00 79.94 85 LEU A C 1
ATOM 668 O O . LEU A 1 85 ? -7.263 5.126 7.045 1.00 79.94 85 LEU A O 1
ATOM 672 N N . ARG A 1 86 ? -5.481 3.997 7.825 1.00 92.50 86 ARG A N 1
ATOM 673 C CA . ARG A 1 86 ? -5.435 4.681 9.127 1.00 92.50 86 ARG A CA 1
ATOM 674 C C . ARG A 1 86 ? -5.245 6.189 8.960 1.00 92.50 86 ARG A C 1
ATOM 676 O O . ARG A 1 86 ? -5.925 6.973 9.619 1.00 92.50 86 ARG A O 1
ATOM 683 N N . GLU A 1 87 ? -4.296 6.581 8.118 1.00 80.44 87 GLU A N 1
ATOM 684 C CA . GLU A 1 87 ? -3.987 7.987 7.850 1.00 80.44 87 GLU A CA 1
ATOM 685 C C . GLU A 1 87 ? -5.153 8.681 7.131 1.00 80.44 87 GLU A C 1
ATOM 687 O O . GLU A 1 87 ? -5.502 9.800 7.498 1.00 80.44 87 GLU A O 1
ATOM 692 N N . MET A 1 88 ? -5.833 7.996 6.203 1.00 72.50 88 MET A N 1
ATOM 693 C CA . MET A 1 88 ? -7.024 8.518 5.517 1.00 72.50 88 MET A CA 1
ATOM 694 C C . MET A 1 88 ? -8.203 8.787 6.457 1.00 72.50 88 MET A C 1
ATOM 696 O O . MET A 1 88 ? -8.900 9.782 6.286 1.00 72.50 88 MET A O 1
ATOM 700 N N . VAL A 1 89 ? -8.425 7.933 7.461 1.00 82.00 89 VAL A N 1
ATOM 701 C CA . VAL A 1 89 ? -9.460 8.170 8.486 1.00 82.00 89 VAL A CA 1
ATOM 702 C C . VAL A 1 89 ? -8.996 9.120 9.600 1.00 82.00 89 VAL A C 1
ATOM 704 O O . VAL A 1 89 ? -9.746 9.383 10.539 1.00 82.00 89 VAL A O 1
ATOM 707 N N . GLY A 1 90 ? -7.766 9.643 9.517 1.00 86.94 90 GLY A N 1
ATOM 708 C CA . GLY A 1 90 ? -7.227 10.634 10.449 1.00 86.94 90 GLY A CA 1
ATOM 709 C C . GLY A 1 90 ? -6.826 10.081 11.819 1.00 86.94 90 GLY A C 1
ATOM 710 O O . GLY A 1 90 ? -6.768 10.836 12.788 1.00 86.94 90 GLY A O 1
ATOM 711 N N . PHE A 1 91 ? -6.561 8.778 11.942 1.00 92.56 91 PHE A N 1
ATOM 712 C CA . PHE A 1 91 ? -6.174 8.178 13.223 1.00 92.56 91 PHE A CA 1
ATOM 713 C C . PHE A 1 91 ? -4.656 8.155 13.416 1.00 92.56 91 PHE A C 1
ATOM 715 O O . PHE A 1 91 ? -3.888 7.837 12.511 1.00 92.56 91 PHE A O 1
ATOM 722 N N . SER A 1 92 ? -4.203 8.389 14.645 1.00 96.06 92 SER A N 1
ATOM 723 C CA . SER A 1 92 ? -2.867 8.001 15.098 1.00 96.06 92 SER A CA 1
ATOM 724 C C . SER A 1 92 ? -2.788 6.487 15.334 1.00 96.06 92 SER A C 1
ATOM 726 O O . SER A 1 92 ? -3.807 5.809 15.487 1.00 96.06 92 SER A O 1
ATOM 728 N N . GLN A 1 93 ? -1.573 5.934 15.407 1.00 93.38 93 GLN A N 1
ATOM 729 C CA . GLN A 1 93 ? -1.383 4.514 15.744 1.00 93.38 93 GLN A CA 1
ATOM 730 C C . GLN A 1 93 ? -2.007 4.147 17.100 1.00 93.38 93 GLN A C 1
ATOM 732 O O . GLN A 1 93 ? -2.526 3.045 17.245 1.00 93.38 93 GLN A O 1
ATOM 737 N N . GLN A 1 94 ? -1.986 5.069 18.072 1.00 96.38 94 GLN A N 1
ATOM 738 C CA . GLN A 1 94 ? -2.618 4.864 19.377 1.00 96.38 94 GLN A CA 1
ATOM 739 C C . GLN A 1 94 ? -4.144 4.816 19.246 1.00 96.38 94 GLN A C 1
ATOM 741 O O . GLN A 1 94 ? -4.764 3.875 19.716 1.00 96.38 94 GLN A O 1
ATOM 746 N N . GLN A 1 95 ? -4.744 5.761 18.519 1.00 96.00 95 GLN A N 1
ATOM 747 C CA . GLN A 1 95 ? -6.198 5.795 18.322 1.00 96.00 95 GLN A CA 1
ATOM 748 C C . GLN A 1 95 ? -6.719 4.562 17.577 1.00 96.00 95 GLN A C 1
ATOM 750 O O . GLN A 1 95 ? -7.795 4.057 17.896 1.00 96.00 95 GLN A O 1
ATOM 755 N N . LEU A 1 96 ? -5.967 4.062 16.590 1.00 95.50 96 LEU A N 1
ATOM 756 C CA . LEU A 1 96 ? -6.309 2.806 15.927 1.00 95.50 96 LEU A CA 1
ATOM 757 C C . LEU A 1 96 ? -6.217 1.625 16.903 1.00 95.50 96 LEU A C 1
ATOM 759 O O . LEU A 1 96 ? -7.113 0.785 16.927 1.00 95.50 96 LEU A O 1
ATOM 763 N N . ALA A 1 97 ? -5.160 1.580 17.718 1.00 95.19 97 ALA A N 1
ATOM 764 C CA . ALA A 1 97 ? -4.956 0.534 18.713 1.00 95.19 97 ALA A CA 1
ATOM 765 C C . ALA A 1 97 ? -6.106 0.483 19.731 1.00 95.19 97 ALA A C 1
ATOM 767 O O . ALA A 1 97 ? -6.679 -0.585 19.946 1.00 95.19 97 ALA A O 1
ATOM 768 N N . ASP A 1 98 ? -6.510 1.641 20.257 1.00 96.56 98 ASP A N 1
ATOM 769 C CA . ASP A 1 98 ? -7.605 1.768 21.222 1.00 96.56 98 ASP A CA 1
ATOM 770 C C . ASP A 1 98 ? -8.940 1.296 20.624 1.00 96.56 98 ASP A C 1
ATOM 772 O O . ASP A 1 98 ? -9.692 0.565 21.264 1.00 96.56 98 ASP A O 1
ATOM 776 N N . LYS A 1 99 ? -9.223 1.656 19.364 1.00 95.38 99 LYS A N 1
ATOM 777 C CA . LYS A 1 99 ? -10.457 1.253 18.664 1.00 95.38 99 LYS A CA 1
ATOM 778 C C . LYS A 1 99 ? -10.508 -0.238 18.326 1.00 95.38 99 LYS A C 1
ATOM 780 O O . LYS A 1 99 ? -11.596 -0.806 18.269 1.00 95.38 99 LYS A O 1
ATOM 785 N N . VAL A 1 100 ? -9.359 -0.859 18.064 1.00 94.00 100 VAL A N 1
ATOM 786 C CA . VAL A 1 100 ? -9.260 -2.293 17.739 1.00 94.00 100 VAL A CA 1
ATOM 787 C C . VAL A 1 100 ? -9.126 -3.157 19.003 1.00 94.00 100 VAL A C 1
ATOM 789 O O . VAL A 1 100 ? -9.429 -4.349 18.955 1.00 94.00 100 VAL A O 1
ATOM 792 N N . GLY A 1 101 ? -8.717 -2.569 20.132 1.00 94.12 101 GLY A N 1
ATOM 793 C CA . GLY A 1 101 ? -8.497 -3.266 21.401 1.00 94.12 101 GLY A CA 1
ATOM 794 C C . GLY A 1 101 ? -7.141 -3.974 21.476 1.00 94.12 101 GLY A C 1
ATOM 795 O O . GLY A 1 101 ? -7.051 -5.084 21.994 1.00 94.12 101 GLY A O 1
ATOM 796 N N . ILE A 1 102 ? -6.091 -3.366 20.917 1.00 91.62 102 ILE A N 1
ATOM 797 C CA . ILE A 1 102 ? -4.720 -3.907 20.896 1.00 91.62 102 ILE A CA 1
ATOM 798 C C . ILE A 1 102 ? -3.705 -2.862 21.378 1.00 91.62 102 ILE A C 1
ATOM 800 O O . ILE A 1 102 ? -4.057 -1.720 21.650 1.00 91.62 102 ILE A O 1
ATOM 804 N N . SER A 1 103 ? -2.425 -3.230 21.478 1.00 92.00 103 SER A N 1
ATOM 805 C CA . SER A 1 103 ? -1.366 -2.279 21.831 1.00 92.00 103 SER A CA 1
ATOM 806 C C . SER A 1 103 ? -0.925 -1.423 20.635 1.00 92.00 103 SER A C 1
ATOM 808 O O . SER A 1 103 ? -0.926 -1.872 19.487 1.00 92.00 103 SER A O 1
ATOM 810 N N . ARG A 1 104 ? -0.448 -0.198 20.898 1.00 93.06 104 ARG A N 1
ATOM 811 C CA . ARG A 1 104 ? 0.159 0.675 19.873 1.00 93.06 104 ARG A CA 1
ATOM 812 C C . ARG A 1 104 ? 1.327 0.003 19.149 1.00 93.06 104 ARG A C 1
ATOM 814 O O . ARG A 1 104 ? 1.456 0.128 17.934 1.00 93.06 104 ARG A O 1
ATOM 821 N N . SER A 1 105 ? 2.164 -0.731 19.883 1.00 85.44 105 SER A N 1
ATOM 822 C CA . SER A 1 105 ? 3.291 -1.472 19.306 1.00 85.44 105 SER A CA 1
ATOM 823 C C . SER A 1 105 ? 2.825 -2.559 18.336 1.00 85.44 105 SER A C 1
ATOM 825 O O . SER A 1 105 ? 3.473 -2.770 17.315 1.00 85.44 105 SER A O 1
ATOM 827 N N . ALA A 1 106 ? 1.678 -3.204 18.589 1.00 85.25 106 ALA A N 1
ATOM 828 C CA . ALA A 1 106 ? 1.094 -4.160 17.649 1.00 85.25 106 ALA A CA 1
ATOM 829 C C . ALA A 1 106 ? 0.678 -3.485 16.332 1.00 85.25 106 ALA A C 1
ATOM 831 O O . ALA A 1 106 ? 0.985 -4.018 15.267 1.00 85.25 106 ALA A O 1
ATOM 832 N N . VAL A 1 107 ? 0.088 -2.284 16.384 1.00 88.06 107 VAL A N 1
ATOM 833 C CA . VAL A 1 107 ? -0.202 -1.486 15.177 1.00 88.06 107 VAL A CA 1
ATOM 834 C C . VAL A 1 107 ? 1.084 -1.142 14.420 1.00 88.06 107 VAL A C 1
ATOM 836 O O . VAL A 1 107 ? 1.154 -1.349 13.212 1.00 88.06 107 VAL A O 1
ATOM 839 N N . ALA A 1 108 ? 2.137 -0.693 15.110 1.00 84.50 108 ALA A N 1
ATOM 840 C CA . ALA A 1 108 ? 3.423 -0.404 14.470 1.00 84.50 108 ALA A CA 1
ATOM 841 C C . ALA A 1 108 ? 4.040 -1.649 13.796 1.00 84.50 108 ALA A C 1
ATOM 843 O O . ALA A 1 108 ? 4.588 -1.563 12.693 1.00 84.50 108 ALA A O 1
ATOM 844 N N . PHE A 1 109 ? 3.912 -2.828 14.415 1.00 81.25 109 PHE A N 1
ATOM 845 C CA . PHE A 1 109 ? 4.341 -4.090 13.809 1.00 81.25 109 PHE A CA 1
ATOM 846 C C . PHE A 1 109 ? 3.501 -4.491 12.596 1.00 81.25 109 PHE A C 1
ATOM 848 O O . PHE A 1 109 ? 4.056 -5.008 11.625 1.00 81.25 109 PHE A O 1
ATOM 855 N N . TRP A 1 110 ? 2.189 -4.245 12.620 1.00 86.06 110 TRP A N 1
ATOM 856 C CA . TRP A 1 110 ? 1.323 -4.470 11.461 1.00 86.06 110 TRP A CA 1
ATOM 857 C C . TRP A 1 110 ? 1.747 -3.591 10.291 1.00 86.06 110 TRP A C 1
ATOM 859 O O . TRP A 1 110 ? 2.003 -4.108 9.209 1.00 86.06 110 TRP A O 1
ATOM 869 N N . GLU A 1 111 ? 1.921 -2.289 10.519 1.00 85.38 111 GLU A N 1
ATOM 870 C CA . GLU A 1 111 ? 2.263 -1.315 9.473 1.00 85.38 111 GLU A CA 1
ATOM 871 C C . GLU A 1 111 ? 3.642 -1.533 8.843 1.00 85.38 111 GLU A C 1
ATOM 873 O O . GLU A 1 111 ? 3.881 -1.138 7.703 1.00 85.38 111 GLU A O 1
ATOM 878 N N . THR A 1 112 ? 4.547 -2.187 9.569 1.00 73.69 112 THR A N 1
ATOM 879 C CA . THR A 1 112 ? 5.897 -2.527 9.098 1.00 73.69 112 THR A CA 1
ATOM 880 C C . THR A 1 112 ? 5.998 -3.942 8.520 1.00 73.69 112 THR A C 1
ATOM 882 O O . THR A 1 112 ? 7.087 -4.368 8.142 1.00 73.69 112 THR A O 1
ATOM 885 N N . GLY A 1 113 ? 4.881 -4.676 8.431 1.00 65.44 113 GLY A N 1
ATOM 886 C CA . GLY A 1 113 ? 4.818 -6.017 7.845 1.00 65.44 113 GLY A CA 1
ATOM 887 C C . GLY A 1 113 ? 5.451 -7.122 8.695 1.00 65.44 113 GLY A C 1
ATOM 888 O O . GLY A 1 113 ? 5.757 -8.192 8.176 1.00 65.44 113 GLY A O 1
ATOM 889 N N . ARG A 1 114 ? 5.659 -6.879 9.996 1.00 63.09 114 ARG A N 1
ATOM 890 C CA . ARG A 1 114 ? 6.393 -7.769 10.915 1.00 63.09 114 ARG A CA 1
ATOM 891 C C . ARG A 1 114 ? 5.506 -8.760 11.690 1.00 63.09 114 ARG A C 1
ATOM 893 O O . ARG A 1 114 ? 5.998 -9.417 12.600 1.00 63.09 114 ARG A O 1
ATOM 900 N N . SER A 1 115 ? 4.209 -8.879 11.379 1.00 57.72 115 SER A N 1
ATOM 901 C CA . SER A 1 115 ? 3.244 -9.648 12.190 1.00 57.72 115 SER A CA 1
ATOM 902 C C . SER A 1 115 ? 2.438 -10.681 11.400 1.00 57.72 115 SER A C 1
ATOM 904 O O . SER A 1 115 ? 1.855 -10.365 10.366 1.00 57.72 115 SER A O 1
ATOM 906 N N . GLY A 1 116 ? 2.322 -11.892 11.959 1.00 56.22 116 GLY A N 1
ATOM 907 C CA . GLY A 1 116 ? 1.500 -12.998 11.449 1.00 56.22 116 GLY A CA 1
ATOM 908 C C . GLY A 1 116 ? 0.093 -13.125 12.060 1.00 56.22 116 GLY A C 1
ATOM 909 O O . GLY A 1 116 ? -0.524 -14.177 11.924 1.00 56.22 116 GLY A O 1
ATOM 910 N N . HIS A 1 117 ? -0.433 -12.107 12.761 1.00 62.03 117 HIS A N 1
ATOM 911 C CA . HIS A 1 117 ? -1.686 -12.237 13.538 1.00 62.03 117 HIS A CA 1
ATOM 912 C C . HIS A 1 117 ? -2.800 -11.231 13.208 1.00 62.03 117 HIS A C 1
ATOM 914 O O . HIS A 1 117 ? -3.807 -11.200 13.918 1.00 62.03 117 HIS A O 1
ATOM 920 N N . VAL A 1 118 ? -2.694 -10.466 12.112 1.00 73.25 118 VAL A N 1
ATOM 921 C CA . VAL A 1 118 ? -3.781 -9.558 11.675 1.00 73.25 118 VAL A CA 1
ATOM 922 C C . VAL A 1 118 ? -5.102 -10.314 11.493 1.00 73.25 118 VAL A C 1
ATOM 924 O O . VAL A 1 118 ? -6.157 -9.772 11.800 1.00 73.25 118 VAL A O 1
ATOM 927 N N . GLY A 1 119 ? -5.057 -11.592 11.093 1.00 75.00 119 GLY A N 1
ATOM 928 C CA . GLY A 1 119 ? -6.245 -12.414 10.836 1.00 75.00 119 GLY A CA 1
ATOM 929 C C . GLY A 1 119 ? -7.276 -12.434 11.972 1.00 75.00 119 GLY A C 1
ATOM 930 O O . GLY A 1 119 ? -8.468 -12.340 11.698 1.00 75.00 119 GLY A O 1
ATOM 931 N N . LYS A 1 120 ? -6.847 -12.459 13.244 1.00 81.56 120 LYS A N 1
ATOM 932 C CA . LYS A 1 120 ? -7.772 -12.452 14.400 1.00 81.56 120 LYS A CA 1
ATOM 933 C C . LYS A 1 120 ? -8.500 -11.118 14.587 1.00 81.56 120 LYS A C 1
ATOM 935 O O . LYS A 1 120 ? -9.581 -11.088 15.160 1.00 81.56 120 LYS A O 1
ATOM 940 N N . HIS A 1 121 ? -7.907 -10.028 14.109 1.00 87.06 121 HIS A N 1
ATOM 941 C CA . HIS A 1 121 ? -8.430 -8.672 14.257 1.00 87.06 121 HIS A CA 1
ATOM 942 C C . HIS A 1 121 ? -8.932 -8.086 12.936 1.00 87.06 121 HIS A C 1
ATOM 944 O O . HIS A 1 121 ? -9.404 -6.955 12.932 1.00 87.06 121 HIS A O 1
ATOM 950 N N . LEU A 1 122 ? -8.858 -8.831 11.827 1.00 85.19 122 LEU A N 1
ATOM 951 C CA . LEU A 1 122 ? -9.123 -8.323 10.483 1.00 85.19 122 LEU A CA 1
ATOM 952 C C . LEU A 1 122 ? -10.533 -7.737 10.353 1.00 85.19 122 LEU A C 1
ATOM 954 O O . LEU A 1 122 ? -10.685 -6.646 9.816 1.00 85.19 122 LEU A O 1
ATOM 958 N N . GLY A 1 123 ? -11.548 -8.421 10.890 1.00 87.06 123 GLY A N 1
ATOM 959 C CA . GLY A 1 123 ? -12.932 -7.936 10.860 1.00 87.06 123 GLY A CA 1
ATOM 960 C C . GLY A 1 123 ? -13.124 -6.639 11.653 1.00 87.06 123 GLY A C 1
ATOM 961 O O . GLY A 1 123 ? -13.688 -5.674 11.141 1.00 87.06 123 GLY A O 1
ATOM 962 N N . THR A 1 124 ? -12.604 -6.581 12.882 1.00 91.62 124 THR A N 1
ATOM 963 C CA . THR A 1 124 ? -12.665 -5.375 13.726 1.00 91.62 124 THR A CA 1
ATOM 964 C C . THR A 1 124 ? -11.883 -4.221 13.104 1.00 91.62 124 THR A C 1
ATOM 966 O O . THR A 1 124 ? -12.371 -3.096 13.066 1.00 91.62 124 THR A O 1
ATOM 969 N N . LEU A 1 125 ? -10.695 -4.502 12.570 1.00 89.38 125 LEU A N 1
ATOM 970 C CA . LEU A 1 125 ? -9.838 -3.537 11.890 1.00 89.38 125 LEU A CA 1
ATOM 971 C C . LEU A 1 125 ? -10.528 -2.950 10.654 1.00 89.38 125 LEU A C 1
ATOM 973 O O . LEU A 1 125 ? -10.574 -1.732 10.509 1.00 89.38 125 LEU A O 1
ATOM 977 N N . ALA A 1 126 ? -11.117 -3.797 9.809 1.00 88.75 126 ALA A N 1
ATOM 978 C CA . ALA A 1 126 ? -11.868 -3.383 8.628 1.00 88.75 126 ALA A CA 1
ATOM 979 C C . ALA A 1 126 ? -13.048 -2.473 9.005 1.00 88.75 126 ALA A C 1
ATOM 981 O O . ALA A 1 126 ? -13.191 -1.379 8.460 1.00 88.75 126 ALA A O 1
ATOM 982 N N . LYS A 1 127 ? -13.816 -2.859 10.033 1.00 90.19 127 LYS A N 1
ATOM 983 C CA . LYS A 1 127 ? -14.931 -2.062 10.559 1.00 90.19 127 LYS A CA 1
ATOM 984 C C . LYS A 1 127 ? -14.484 -0.695 11.087 1.00 90.19 127 LYS A C 1
ATOM 986 O O . LYS A 1 127 ? -15.139 0.303 10.809 1.00 90.19 127 LYS A O 1
ATOM 991 N N . VAL A 1 128 ? -13.381 -0.640 11.837 1.00 92.00 128 VAL A N 1
ATOM 992 C CA . VAL A 1 128 ? -12.825 0.613 12.384 1.00 92.00 128 VAL A CA 1
ATOM 993 C C . VAL A 1 128 ? -12.318 1.539 11.277 1.00 92.00 128 VAL A C 1
ATOM 995 O O . VAL A 1 128 ? -12.466 2.754 11.390 1.00 92.00 128 VAL A O 1
ATOM 998 N N . LEU A 1 129 ? -11.736 0.974 10.219 1.00 84.12 129 LEU A N 1
ATOM 999 C CA . LEU A 1 129 ? -11.224 1.712 9.063 1.00 84.12 129 LEU A CA 1
ATOM 1000 C C . LEU A 1 129 ? -12.299 2.014 8.004 1.00 84.12 129 LEU A C 1
ATOM 1002 O O . LEU A 1 129 ? -12.005 2.699 7.030 1.00 84.12 129 LEU A O 1
ATOM 1006 N N . GLY A 1 130 ? -13.529 1.518 8.177 1.00 83.50 130 GLY A N 1
ATOM 1007 C CA . GLY A 1 130 ? -14.635 1.752 7.246 1.00 83.50 130 GLY A CA 1
ATOM 1008 C C . GLY A 1 130 ? -14.477 1.057 5.890 1.00 83.50 130 GLY A C 1
ATOM 1009 O O . GLY A 1 130 ? -14.997 1.551 4.893 1.00 83.50 130 GLY A O 1
ATOM 1010 N N . VAL A 1 131 ? -13.759 -0.069 5.835 1.00 81.06 131 VAL A N 1
ATOM 1011 C CA . VAL A 1 131 ? -13.525 -0.844 4.604 1.00 81.06 131 VAL A CA 1
ATOM 1012 C C . VAL A 1 131 ? -14.001 -2.286 4.750 1.00 81.06 131 VAL A C 1
ATOM 1014 O O . VAL A 1 131 ? -14.161 -2.788 5.860 1.00 81.06 131 VAL A O 1
ATOM 1017 N N . GLU A 1 132 ? -14.183 -2.980 3.628 1.00 80.44 132 GLU A N 1
ATOM 1018 C CA . GLU A 1 132 ? -14.380 -4.433 3.640 1.00 80.44 132 GLU A CA 1
ATOM 1019 C C . GLU A 1 132 ? -13.056 -5.155 3.972 1.00 80.44 132 GLU A C 1
ATOM 1021 O O . GLU A 1 132 ? -11.989 -4.707 3.534 1.00 80.44 132 GLU A O 1
ATOM 1026 N N . PRO A 1 133 ? -13.082 -6.298 4.688 1.00 76.62 133 PRO A N 1
ATOM 1027 C CA . PRO A 1 133 ? -11.879 -7.072 5.019 1.00 76.62 133 PRO A CA 1
ATOM 1028 C C . PRO A 1 133 ? -11.008 -7.427 3.806 1.00 76.62 133 PRO A C 1
ATOM 1030 O O . PRO A 1 133 ? -9.781 -7.450 3.896 1.00 76.62 133 PRO A O 1
ATOM 1033 N N . GLU A 1 134 ? -11.637 -7.663 2.654 1.00 70.69 134 GLU A N 1
ATOM 1034 C CA . GLU A 1 134 ? -10.964 -8.003 1.399 1.00 70.69 134 GLU A CA 1
ATOM 1035 C C . GLU A 1 134 ? -10.068 -6.870 0.871 1.00 70.69 134 GLU A C 1
ATOM 1037 O O . GLU A 1 134 ? -9.022 -7.144 0.281 1.00 70.69 134 GLU A O 1
ATOM 1042 N N . VAL A 1 135 ? -10.400 -5.605 1.162 1.00 67.75 135 VAL A N 1
ATOM 1043 C CA . VAL A 1 135 ? -9.587 -4.434 0.782 1.00 67.75 135 VAL A CA 1
ATOM 1044 C C . VAL A 1 135 ? -8.240 -4.450 1.497 1.00 67.75 135 VAL A C 1
ATOM 1046 O O . VAL A 1 135 ? -7.211 -4.138 0.899 1.00 67.75 135 VAL A O 1
ATOM 1049 N N . LEU A 1 136 ? -8.225 -4.858 2.768 1.00 70.50 136 LEU A N 1
ATOM 1050 C CA . LEU A 1 136 ? -6.992 -4.983 3.542 1.00 70.50 136 LEU A CA 1
ATOM 1051 C C . LEU A 1 136 ? -6.105 -6.102 2.983 1.00 70.50 136 LEU A C 1
ATOM 1053 O O . LEU A 1 136 ? -4.894 -5.921 2.858 1.00 70.50 136 LEU A O 1
ATOM 1057 N N . LEU A 1 137 ? -6.705 -7.234 2.607 1.00 69.19 137 LEU A N 1
ATOM 1058 C CA . LEU A 1 137 ? -5.981 -8.419 2.142 1.00 69.19 137 LEU A CA 1
ATOM 1059 C C . LEU A 1 137 ? -5.434 -8.277 0.718 1.00 69.19 137 LEU A C 1
ATOM 1061 O O . LEU A 1 137 ? -4.291 -8.647 0.461 1.00 69.19 137 LEU A O 1
ATOM 1065 N N . THR A 1 138 ? -6.236 -7.743 -0.200 1.00 58.19 138 THR A N 1
ATOM 1066 C CA . THR A 1 138 ? -5.925 -7.744 -1.639 1.00 58.19 138 THR A CA 1
ATOM 1067 C C . THR A 1 138 ? -5.454 -6.384 -2.147 1.00 58.19 138 THR A C 1
ATOM 1069 O O . THR A 1 138 ? -4.843 -6.293 -3.208 1.00 58.19 138 THR A O 1
ATOM 1072 N N . GLY A 1 139 ? -5.744 -5.301 -1.415 1.00 53.38 139 GLY A N 1
ATOM 1073 C CA . GLY A 1 139 ? -5.574 -3.933 -1.910 1.00 53.38 139 GLY A CA 1
ATOM 1074 C C . GLY A 1 139 ? -6.556 -3.540 -3.009 1.00 53.38 139 GLY A C 1
ATOM 1075 O O . GLY A 1 139 ? -6.508 -2.406 -3.477 1.00 53.38 139 GLY A O 1
ATOM 1076 N N . MET A 1 140 ? -7.444 -4.446 -3.418 1.00 43.75 140 MET A N 1
ATOM 1077 C CA . MET A 1 140 ? -8.475 -4.178 -4.404 1.00 43.75 140 MET A CA 1
ATOM 1078 C C . MET A 1 140 ? -9.746 -3.785 -3.658 1.00 43.75 140 MET A C 1
ATOM 1080 O O . MET A 1 140 ? -10.446 -4.615 -3.082 1.00 43.75 140 MET A O 1
ATOM 1084 N N . ALA A 1 141 ? -10.055 -2.491 -3.654 1.00 42.50 141 ALA A N 1
ATOM 1085 C CA . ALA A 1 141 ? -11.386 -2.034 -3.292 1.00 42.50 141 ALA A CA 1
ATOM 1086 C C . ALA A 1 141 ? -12.360 -2.446 -4.405 1.00 42.50 141 ALA A C 1
ATOM 1088 O O . ALA A 1 141 ? -12.489 -1.750 -5.409 1.00 42.50 141 ALA A O 1
ATOM 1089 N N . TYR A 1 142 ? -13.058 -3.576 -4.247 1.00 39.12 142 TYR A N 1
ATOM 1090 C CA . TYR A 1 142 ? -14.078 -4.001 -5.220 1.00 39.12 142 TYR A CA 1
ATOM 1091 C C . TYR A 1 142 ? -15.406 -3.226 -5.113 1.00 39.12 142 TYR A C 1
ATOM 1093 O O . TYR A 1 142 ? -16.392 -3.565 -5.764 1.00 39.12 142 TYR A O 1
ATOM 1101 N N . LYS A 1 143 ? -15.436 -2.119 -4.363 1.00 35.75 143 LYS A N 1
ATOM 1102 C CA . LYS A 1 143 ? -16.493 -1.110 -4.465 1.00 35.75 143 LYS A CA 1
ATOM 1103 C C . LYS A 1 143 ? -15.906 0.189 -5.001 1.00 35.75 143 LYS A C 1
ATOM 1105 O O . LYS A 1 143 ? -15.247 0.911 -4.271 1.00 35.75 143 LYS A O 1
ATOM 1110 N N . ALA A 1 144 ? -16.167 0.416 -6.290 1.00 37.22 144 ALA A N 1
ATOM 1111 C CA . ALA A 1 144 ? -16.084 1.678 -7.022 1.00 37.22 144 ALA A CA 1
ATOM 1112 C C . ALA A 1 144 ? -14.927 2.612 -6.623 1.00 37.22 144 ALA A C 1
ATOM 1114 O O . ALA A 1 144 ? -15.047 3.437 -5.723 1.00 37.22 144 ALA A O 1
ATOM 1115 N N . ILE A 1 145 ? -13.842 2.565 -7.397 1.00 35.25 145 ILE A N 1
ATOM 1116 C CA . ILE A 1 145 ? -12.973 3.732 -7.555 1.00 35.25 145 ILE A CA 1
ATOM 1117 C C . I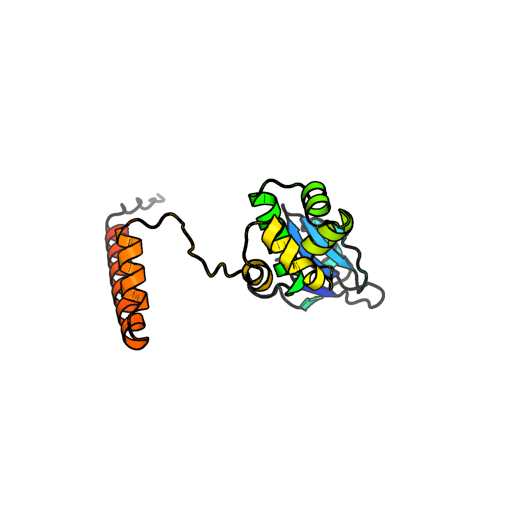LE A 1 145 ? -13.865 4.872 -8.071 1.00 35.25 145 ILE A C 1
ATOM 1119 O O . ILE A 1 145 ? -14.267 4.855 -9.232 1.00 35.25 145 ILE A O 1
ATOM 1123 N N . GLN A 1 146 ? -14.208 5.824 -7.205 1.00 36.59 146 GLN A N 1
ATOM 1124 C CA . GLN A 1 146 ? -14.519 7.188 -7.616 1.00 36.59 146 GLN A CA 1
ATOM 1125 C C . GLN A 1 146 ? -13.298 8.044 -7.223 1.00 36.59 146 GLN A C 1
ATOM 1127 O O . GLN A 1 146 ? -13.147 8.415 -6.068 1.00 36.59 146 GLN A O 1
ATOM 1132 N N . ALA A 1 147 ? -12.307 8.253 -8.092 1.00 42.91 147 ALA A N 1
ATOM 1133 C CA . ALA A 1 147 ? -12.289 9.483 -8.883 1.00 42.91 147 ALA A CA 1
ATOM 1134 C C . ALA A 1 147 ? -13.679 9.746 -9.446 1.00 42.91 147 ALA A C 1
ATOM 1136 O O . ALA A 1 147 ? -14.186 8.884 -10.149 1.00 42.91 147 ALA A O 1
ATOM 1137 N N . THR A 1 148 ? -14.337 10.837 -9.056 1.00 46.00 148 THR A N 1
ATOM 1138 C CA . THR A 1 148 ? -15.704 11.158 -9.484 1.00 46.00 148 THR A CA 1
ATOM 1139 C C . THR A 1 148 ? -15.762 11.119 -11.007 1.00 46.00 148 THR A C 1
ATOM 1141 O O . THR A 1 148 ? -15.416 12.094 -11.666 1.00 46.00 148 THR A O 1
ATOM 1144 N N . LEU A 1 149 ? -16.132 9.959 -11.556 1.00 54.47 149 LEU A N 1
ATOM 1145 C CA . LEU A 1 149 ? -16.252 9.775 -12.985 1.00 54.47 149 LEU A CA 1
ATOM 1146 C C . LEU A 1 149 ? -17.368 10.721 -13.409 1.00 54.47 149 LEU A C 1
ATOM 1148 O O . LEU A 1 149 ? -18.420 10.795 -12.756 1.00 54.47 149 LEU A O 1
ATOM 1152 N N . THR A 1 150 ? -17.164 11.462 -14.480 1.00 47.03 150 THR A N 1
ATOM 1153 C CA . THR A 1 150 ? -18.251 12.249 -15.047 1.00 47.03 150 THR A CA 1
ATOM 1154 C C . THR A 1 150 ? -19.385 11.297 -15.489 1.00 47.03 150 THR A C 1
ATOM 1156 O O . THR A 1 150 ? -19.183 10.082 -15.634 1.00 47.03 150 THR A O 1
ATOM 1159 N N . PRO A 1 151 ? -20.641 11.763 -15.608 1.00 44.72 151 PRO A N 1
ATOM 1160 C CA . PRO A 1 151 ? -21.767 10.880 -15.946 1.00 44.72 151 PRO A CA 1
ATOM 1161 C C . PRO A 1 151 ? -21.577 10.080 -17.252 1.00 44.72 151 PRO A C 1
ATOM 1163 O O . PRO A 1 151 ? -22.037 8.941 -17.375 1.00 44.72 151 PRO A O 1
ATOM 1166 N N . ASP A 1 152 ? -20.861 10.645 -18.218 1.00 45.34 152 ASP A N 1
ATOM 1167 C CA . ASP A 1 152 ? -20.469 9.999 -19.470 1.00 45.34 152 ASP A CA 1
ATOM 1168 C C . ASP A 1 152 ? -19.387 8.926 -19.268 1.00 45.34 152 ASP A C 1
ATOM 1170 O O . ASP A 1 152 ? -19.519 7.828 -19.811 1.00 45.34 152 ASP A O 1
ATOM 1174 N N . GLU A 1 153 ? -18.386 9.167 -18.419 1.00 59.00 153 GLU A N 1
ATOM 1175 C CA . GLU A 1 153 ? -17.370 8.168 -18.056 1.00 59.00 153 GLU A CA 1
ATOM 1176 C C . GLU A 1 153 ? -17.990 6.953 -17.345 1.00 59.00 153 GLU A C 1
ATOM 1178 O O . GLU A 1 153 ? -17.655 5.802 -17.650 1.00 59.00 153 GLU A O 1
ATOM 1183 N N . HIS A 1 154 ? -18.960 7.184 -16.453 1.00 57.56 154 HIS A N 1
ATOM 1184 C CA . HIS A 1 154 ? -19.742 6.110 -15.830 1.00 57.56 154 HIS A CA 1
ATOM 1185 C C . HIS A 1 154 ? -20.502 5.277 -16.870 1.00 57.56 154 HIS A C 1
ATOM 1187 O O . HIS A 1 154 ? -20.517 4.044 -16.805 1.00 57.56 154 HIS A O 1
ATOM 1193 N N . THR A 1 155 ? -21.130 5.945 -17.838 1.00 54.41 155 THR A N 1
ATOM 1194 C CA . THR A 1 155 ? -21.896 5.286 -18.901 1.00 54.41 155 THR A CA 1
ATOM 1195 C C . THR A 1 155 ? -20.981 4.438 -19.782 1.00 54.41 155 THR A C 1
ATOM 1197 O O . THR A 1 155 ? -21.265 3.263 -20.028 1.00 54.41 155 THR A O 1
ATOM 1200 N N . PHE A 1 156 ? -19.839 4.994 -20.186 1.00 68.94 156 PHE A N 1
ATOM 1201 C CA . PHE A 1 156 ? -18.837 4.303 -20.988 1.00 68.94 156 PHE A CA 1
ATOM 1202 C C . PHE A 1 156 ? -18.314 3.039 -20.290 1.00 68.94 156 PHE A C 1
ATOM 1204 O O . PHE A 1 156 ? -18.279 1.962 -20.887 1.00 68.94 156 PHE A O 1
ATOM 1211 N N . LEU A 1 157 ? -17.979 3.138 -19.001 1.00 76.00 157 LEU A N 1
ATOM 1212 C CA . LEU A 1 157 ? -17.482 2.013 -18.211 1.00 76.00 157 LEU A CA 1
ATOM 1213 C C . LEU A 1 157 ? -18.526 0.897 -18.052 1.00 76.00 157 LEU A C 1
ATOM 1215 O O . LEU A 1 157 ? -18.187 -0.287 -18.139 1.00 76.00 157 LEU A O 1
ATOM 1219 N N . ASN A 1 158 ? -19.796 1.256 -17.844 1.00 66.62 158 ASN A N 1
ATOM 1220 C CA . ASN A 1 158 ? -20.886 0.288 -17.719 1.00 66.62 158 ASN A CA 1
ATOM 1221 C C . ASN A 1 158 ? -21.149 -0.467 -19.023 1.00 66.62 158 ASN A C 1
ATOM 1223 O O . ASN A 1 158 ? -21.347 -1.683 -18.986 1.00 66.62 158 ASN A O 1
ATOM 1227 N N . LEU A 1 159 ? -21.119 0.223 -20.165 1.00 63.66 159 LEU A N 1
ATOM 1228 C CA . LEU A 1 159 ? -21.250 -0.412 -21.477 1.00 63.66 159 LEU A CA 1
ATOM 1229 C C . LEU A 1 159 ? -20.044 -1.305 -21.772 1.00 63.66 159 LEU A C 1
ATOM 1231 O O . LEU A 1 159 ? -20.210 -2.462 -22.146 1.00 63.66 159 LEU A O 1
ATOM 1235 N N . TYR A 1 160 ? -18.830 -0.815 -21.514 1.00 76.25 160 TYR A N 1
ATOM 1236 C CA . TYR A 1 160 ? -17.603 -1.572 -21.743 1.00 76.25 160 TYR A CA 1
ATOM 1237 C C . TYR A 1 160 ? -17.559 -2.879 -20.939 1.00 76.25 160 TYR A C 1
ATOM 1239 O O . TYR A 1 160 ? -17.136 -3.911 -21.456 1.00 76.25 160 TYR A O 1
ATOM 1247 N N . ARG A 1 161 ? -18.035 -2.881 -19.685 1.00 81.69 161 ARG A N 1
ATOM 1248 C CA . ARG A 1 161 ? -18.081 -4.085 -18.834 1.00 81.69 161 ARG A CA 1
ATOM 1249 C C . ARG A 1 161 ? -18.977 -5.190 -19.392 1.00 81.69 161 ARG A C 1
ATOM 1251 O O . ARG A 1 161 ? -18.619 -6.356 -19.222 1.00 81.69 161 ARG A O 1
ATOM 1258 N N . GLN A 1 162 ? -20.058 -4.826 -20.081 1.00 76.62 162 GLN A N 1
ATOM 1259 C CA . GLN A 1 162 ? -21.031 -5.754 -20.670 1.00 76.62 162 GLN A CA 1
ATOM 1260 C C . GLN A 1 162 ? -20.543 -6.421 -21.965 1.00 76.62 162 GLN A C 1
ATOM 1262 O O . GLN A 1 162 ? -21.158 -7.378 -22.420 1.00 76.62 162 GLN A O 1
ATOM 1267 N N . LEU A 1 163 ? -19.443 -5.949 -22.558 1.00 71.50 163 LEU A N 1
ATOM 1268 C CA . LEU A 1 163 ? -18.919 -6.502 -23.807 1.00 71.50 163 LEU A CA 1
ATOM 1269 C C . LEU A 1 163 ? -18.166 -7.826 -23.604 1.00 71.50 163 LEU A C 1
ATOM 1271 O O . LEU A 1 163 ? -17.456 -8.017 -22.606 1.00 71.50 163 LEU A O 1
ATOM 1275 N N . ASP A 1 164 ? -18.228 -8.688 -24.619 1.00 82.94 164 ASP A N 1
ATOM 1276 C CA . ASP A 1 164 ? -17.395 -9.886 -24.715 1.00 82.94 164 ASP A CA 1
ATOM 1277 C C . ASP A 1 164 ? -15.894 -9.548 -24.802 1.00 82.94 164 ASP A C 1
ATOM 1279 O O . ASP A 1 164 ? -15.519 -8.502 -25.350 1.00 82.94 164 ASP A O 1
ATOM 1283 N N . PRO A 1 165 ? -14.995 -10.432 -24.321 1.00 72.81 165 PRO A N 1
ATOM 1284 C CA . PRO A 1 165 ? -13.552 -10.172 -24.282 1.00 72.81 165 PRO A CA 1
ATOM 1285 C C . PRO A 1 165 ? -12.931 -9.780 -25.631 1.00 72.81 165 PRO A C 1
ATOM 1287 O O . PRO A 1 165 ? -12.074 -8.897 -25.686 1.00 72.81 165 PRO A O 1
ATOM 1290 N N . LEU A 1 166 ? -13.382 -10.389 -26.734 1.00 72.19 166 LEU A N 1
ATOM 1291 C CA . LEU A 1 166 ? -12.887 -10.059 -28.075 1.00 72.19 166 LEU A CA 1
ATOM 1292 C C . LEU A 1 166 ? -13.290 -8.637 -28.498 1.00 72.19 166 LEU A C 1
ATOM 1294 O O . LEU A 1 166 ? -12.494 -7.916 -29.100 1.00 72.19 166 LEU A O 1
ATOM 1298 N N . ILE A 1 167 ? -14.503 -8.217 -28.142 1.00 78.62 167 ILE A N 1
ATOM 1299 C CA . ILE A 1 167 ? -15.047 -6.898 -28.478 1.00 78.62 167 ILE A CA 1
ATOM 1300 C C . ILE A 1 167 ? -14.391 -5.819 -27.608 1.00 78.62 167 ILE A C 1
ATOM 1302 O O . ILE A 1 167 ? -14.058 -4.745 -28.106 1.00 78.62 167 ILE A O 1
ATOM 1306 N N . LYS A 1 168 ? -14.096 -6.126 -26.338 1.00 75.12 168 LYS A N 1
ATOM 1307 C CA . LYS A 1 168 ? -13.286 -5.271 -25.451 1.00 75.12 168 LYS A CA 1
ATOM 1308 C C . LYS A 1 168 ? -11.932 -4.930 -26.072 1.00 75.12 168 LYS A C 1
ATOM 1310 O O . LYS A 1 168 ? -11.575 -3.757 -26.158 1.00 75.12 168 LYS A O 1
ATOM 1315 N N . LEU A 1 169 ? -11.225 -5.937 -26.589 1.00 69.75 169 LEU A N 1
ATOM 1316 C CA . LEU A 1 169 ? -9.929 -5.745 -27.245 1.00 69.75 169 LEU A CA 1
ATOM 1317 C C . LEU A 1 169 ? -10.038 -4.885 -28.515 1.00 69.75 169 LEU A C 1
ATOM 1319 O O . LEU A 1 169 ? -9.173 -4.051 -28.782 1.00 69.75 169 LEU A O 1
ATOM 1323 N N . GLN A 1 170 ? -11.095 -5.073 -29.308 1.00 78.44 170 GLN A N 1
ATOM 1324 C CA . GLN A 1 170 ? -11.348 -4.245 -30.491 1.00 78.44 170 GLN A CA 1
ATOM 1325 C C . GLN A 1 170 ? -11.642 -2.788 -30.112 1.00 78.44 170 GLN A C 1
ATOM 1327 O O . GLN A 1 170 ? -11.082 -1.877 -30.724 1.00 78.44 170 GLN A O 1
ATOM 1332 N N . ALA A 1 171 ? -12.459 -2.570 -29.079 1.00 77.00 171 ALA A N 1
ATOM 1333 C CA . ALA A 1 171 ? -12.770 -1.246 -28.555 1.00 77.00 171 ALA A CA 1
ATOM 1334 C C . ALA A 1 171 ? -11.510 -0.539 -28.029 1.00 77.00 171 ALA A C 1
ATOM 1336 O O . ALA A 1 171 ? -11.261 0.606 -28.396 1.00 77.00 171 ALA A O 1
ATOM 1337 N N . GLN A 1 172 ? -10.660 -1.233 -27.264 1.00 82.06 172 GLN A N 1
ATOM 1338 C CA . GLN A 1 172 ? -9.381 -0.692 -26.787 1.00 82.06 172 GLN A CA 1
ATOM 1339 C C . GLN A 1 172 ? -8.467 -0.278 -27.942 1.00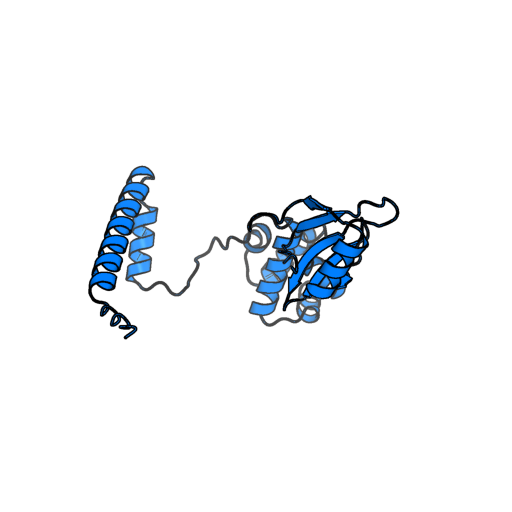 82.06 172 GLN A C 1
ATOM 1341 O O . GLN A 1 172 ? -8.036 0.871 -27.990 1.00 82.06 172 GLN A O 1
ATOM 1346 N N . LYS A 1 173 ? -8.254 -1.154 -28.932 1.00 80.00 173 LYS A N 1
ATOM 1347 C CA . LYS A 1 173 ? -7.426 -0.840 -30.112 1.00 80.00 173 LYS A CA 1
ATOM 1348 C C . LYS A 1 173 ? -7.953 0.356 -30.905 1.00 80.00 173 LYS A C 1
ATOM 1350 O O . LYS A 1 173 ? -7.175 1.126 -31.472 1.00 80.00 173 LYS A O 1
ATOM 1355 N N . TRP A 1 174 ? -9.275 0.497 -30.990 1.00 87.25 174 TRP A N 1
ATOM 1356 C CA . TRP A 1 174 ? -9.901 1.635 -31.655 1.00 87.25 174 TRP A CA 1
ATOM 1357 C C . TRP A 1 174 ? -9.644 2.941 -30.891 1.00 87.25 174 TRP A C 1
ATOM 1359 O O . TRP A 1 174 ? -9.240 3.928 -31.507 1.00 87.25 174 TRP A O 1
ATOM 1369 N N . ILE A 1 175 ? -9.795 2.930 -29.562 1.00 87.56 175 ILE A N 1
ATOM 1370 C CA . ILE A 1 175 ? -9.520 4.080 -28.686 1.00 87.56 175 ILE A CA 1
ATOM 1371 C C . ILE A 1 175 ? -8.039 4.463 -28.751 1.00 87.56 175 ILE A C 1
ATOM 1373 O O . ILE A 1 175 ? -7.723 5.620 -29.012 1.00 87.56 175 ILE A O 1
ATOM 1377 N N . GLU A 1 176 ? -7.132 3.495 -28.611 1.00 81.69 176 GLU A N 1
ATOM 1378 C CA . GLU A 1 176 ? -5.679 3.697 -28.703 1.00 81.69 176 GLU A CA 1
ATOM 1379 C C . GLU A 1 176 ? -5.278 4.365 -30.022 1.00 81.69 176 GLU A C 1
ATOM 1381 O O . GLU A 1 176 ? -4.512 5.330 -30.036 1.00 81.69 176 GLU A O 1
ATOM 1386 N N . ARG A 1 177 ? -5.840 3.900 -31.147 1.00 84.50 177 ARG A N 1
ATOM 1387 C CA . ARG A 1 177 ? -5.584 4.498 -32.464 1.00 84.50 177 ARG A CA 1
ATOM 1388 C C . ARG A 1 177 ? -6.018 5.962 -32.515 1.00 84.50 177 ARG A C 1
ATOM 1390 O O . ARG A 1 177 ? -5.319 6.774 -33.117 1.00 84.50 177 ARG A O 1
ATOM 1397 N N . ARG A 1 178 ? -7.162 6.301 -31.917 1.00 86.25 178 ARG A N 1
ATOM 1398 C CA . ARG A 1 178 ? -7.685 7.674 -31.896 1.00 86.25 178 ARG A CA 1
ATOM 1399 C C . ARG A 1 178 ? -6.883 8.592 -30.981 1.00 86.25 178 ARG A C 1
ATOM 1401 O O . ARG A 1 178 ? -6.634 9.729 -31.369 1.00 86.25 178 ARG A O 1
ATOM 1408 N N . VAL A 1 179 ? -6.432 8.096 -29.831 1.00 80.69 179 VAL A N 1
ATOM 1409 C CA . VAL A 1 179 ? -5.539 8.839 -28.927 1.00 80.69 179 VAL A CA 1
ATOM 1410 C C . VAL A 1 179 ? -4.222 9.153 -29.632 1.00 80.69 179 VAL A C 1
ATOM 1412 O O . VAL A 1 179 ? -3.843 10.315 -29.722 1.00 80.69 179 VAL A O 1
ATOM 1415 N N . ARG A 1 180 ? -3.597 8.152 -30.261 1.00 78.56 180 ARG A N 1
ATOM 1416 C CA . ARG A 1 180 ? -2.342 8.353 -30.993 1.00 78.56 180 ARG A CA 1
ATOM 1417 C C . ARG A 1 180 ? -2.471 9.386 -32.118 1.00 78.56 180 ARG A C 1
ATOM 1419 O O . ARG A 1 180 ? -1.630 10.266 -32.236 1.00 78.56 180 ARG A O 1
ATOM 1426 N N . GLN A 1 181 ? -3.546 9.319 -32.907 1.00 81.75 181 GLN A N 1
ATOM 1427 C CA . GLN A 1 181 ? -3.811 10.302 -33.968 1.00 81.75 181 GLN A CA 1
ATOM 1428 C C . GLN A 1 181 ? -3.987 11.730 -33.423 1.00 81.75 181 GLN A C 1
ATOM 1430 O O . GLN A 1 181 ? -3.566 12.687 -34.070 1.00 81.75 181 GLN A O 1
ATOM 1435 N N . LYS A 1 182 ? -4.598 11.885 -32.240 1.00 76.38 182 LYS A N 1
ATOM 1436 C CA . LYS A 1 182 ? -4.735 13.181 -31.561 1.00 76.38 182 LYS A CA 1
ATOM 1437 C C . LYS A 1 182 ? -3.374 13.717 -31.111 1.00 76.38 182 LYS A C 1
ATOM 1439 O O . LYS A 1 182 ? -3.098 14.895 -31.328 1.00 76.38 182 LYS A O 1
ATOM 1444 N N . ASP A 1 183 ? -2.537 12.869 -30.524 1.00 72.94 183 ASP A N 1
ATOM 1445 C CA . ASP A 1 183 ? -1.211 13.257 -30.034 1.00 72.94 183 ASP A CA 1
ATOM 1446 C C . ASP A 1 183 ? -0.270 13.633 -31.189 1.00 72.94 183 ASP A C 1
ATOM 1448 O O . ASP A 1 183 ? 0.442 14.633 -31.114 1.00 72.94 183 ASP A O 1
ATOM 1452 N N . GLU A 1 184 ? -0.329 12.897 -32.302 1.00 72.75 184 GLU A N 1
ATOM 1453 C CA . GLU A 1 184 ? 0.398 13.204 -33.541 1.00 72.75 184 GLU A CA 1
ATOM 1454 C C . GLU A 1 184 ? -0.055 14.544 -34.152 1.00 72.75 184 GLU A C 1
ATOM 1456 O O . GLU A 1 184 ? 0.777 15.373 -34.531 1.00 72.75 184 GLU A O 1
ATOM 1461 N N . ALA A 1 185 ? -1.368 14.803 -34.195 1.00 68.75 185 ALA A N 1
ATOM 1462 C CA . ALA A 1 185 ? -1.912 16.078 -34.660 1.00 68.75 185 ALA A CA 1
ATOM 1463 C C . ALA A 1 185 ? -1.494 17.247 -33.747 1.00 68.75 185 ALA A C 1
ATOM 1465 O O . ALA A 1 185 ? -1.076 18.293 -34.243 1.00 68.75 185 ALA A O 1
ATOM 1466 N N . MET A 1 186 ? -1.522 17.058 -32.426 1.00 59.69 186 MET A N 1
ATOM 1467 C CA . MET A 1 186 ? -1.062 18.036 -31.431 1.00 59.69 186 MET A CA 1
ATOM 1468 C C . MET A 1 186 ? 0.439 18.341 -31.555 1.00 59.69 186 MET A C 1
ATOM 1470 O O . MET A 1 186 ? 0.838 19.504 -31.514 1.00 59.69 186 MET A O 1
ATOM 1474 N N . ALA A 1 187 ? 1.275 17.320 -31.758 1.00 66.38 187 ALA A N 1
ATOM 1475 C CA . ALA A 1 187 ? 2.719 17.479 -31.924 1.00 66.38 187 ALA A CA 1
ATOM 1476 C C . ALA A 1 187 ? 3.091 18.221 -33.221 1.00 66.38 187 ALA A C 1
ATOM 1478 O O . ALA A 1 187 ? 4.085 18.944 -33.255 1.00 66.38 187 ALA A O 1
ATOM 1479 N N . SER A 1 188 ? 2.279 18.093 -34.277 1.00 64.25 188 SER A N 1
ATOM 1480 C CA . SER A 1 188 ? 2.493 18.793 -35.553 1.00 64.25 188 SER A CA 1
ATOM 1481 C C . SER A 1 188 ? 2.230 20.308 -35.503 1.00 64.25 188 SER A C 1
ATOM 1483 O O . SER A 1 188 ? 2.695 21.036 -36.379 1.00 64.25 188 SER A O 1
ATOM 1485 N N . ILE A 1 189 ? 1.524 20.788 -34.471 1.00 62.31 189 ILE A N 1
ATOM 1486 C CA . ILE A 1 189 ? 1.158 22.203 -34.273 1.00 62.31 189 ILE A CA 1
ATOM 1487 C C . ILE A 1 189 ? 2.217 22.952 -33.433 1.00 62.31 189 ILE A C 1
ATOM 1489 O O . ILE A 1 189 ? 2.249 24.183 -33.427 1.00 62.31 189 ILE A O 1
ATOM 1493 N N . ALA A 1 190 ? 3.124 22.242 -32.752 1.00 51.09 190 ALA A N 1
ATOM 1494 C CA . ALA A 1 190 ? 4.164 22.863 -31.934 1.00 51.09 190 ALA A CA 1
ATOM 1495 C C . ALA A 1 190 ? 5.232 23.571 -32.809 1.00 51.09 190 ALA A C 1
ATOM 1497 O O . ALA A 1 190 ? 5.756 22.965 -33.750 1.00 51.09 190 ALA A O 1
ATOM 1498 N N . PRO A 1 191 ? 5.589 24.843 -32.530 1.00 49.72 191 PRO A N 1
ATOM 1499 C CA . PRO A 1 191 ? 6.524 25.599 -33.363 1.00 49.72 191 PRO A CA 1
ATOM 1500 C C . PRO A 1 191 ? 7.935 24.995 -33.305 1.00 49.72 191 PRO A C 1
ATOM 1502 O O . PRO A 1 191 ? 8.474 24.746 -32.228 1.00 49.72 191 PRO A O 1
ATOM 1505 N N . LYS A 1 192 ? 8.559 24.777 -34.473 1.00 55.66 192 LYS A N 1
ATOM 1506 C CA . LYS A 1 192 ? 9.948 24.296 -34.565 1.00 55.66 192 LYS A CA 1
ATOM 1507 C C . LYS A 1 192 ? 10.906 25.359 -34.022 1.00 55.66 192 LYS A C 1
ATOM 1509 O O . LYS A 1 192 ? 10.985 26.455 -34.573 1.00 55.66 192 LYS A O 1
ATOM 1514 N N . SER A 1 193 ? 11.654 25.006 -32.979 1.00 45.94 193 SER A N 1
ATOM 1515 C CA . SER A 1 193 ? 12.689 25.844 -32.369 1.00 45.94 193 SER A CA 1
ATOM 1516 C C . SER A 1 193 ? 13.719 26.312 -33.415 1.00 45.94 193 SER A C 1
ATOM 1518 O O . SER A 1 193 ? 14.113 25.507 -34.269 1.00 45.94 193 SER A O 1
ATOM 1520 N N . PRO A 1 194 ? 14.181 27.578 -33.384 1.00 50.91 194 PRO A N 1
ATOM 1521 C CA . PRO A 1 194 ? 15.135 28.082 -34.367 1.00 50.91 194 PRO A CA 1
ATOM 1522 C C . PRO A 1 194 ? 16.483 27.376 -34.204 1.00 50.91 194 PRO A C 1
ATOM 1524 O O . PRO A 1 194 ? 17.021 27.307 -33.103 1.00 50.91 194 PRO A O 1
ATOM 1527 N N . LYS A 1 195 ? 17.037 26.858 -35.306 1.00 50.09 195 LYS A N 1
ATOM 1528 C CA . LYS A 1 195 ? 18.408 26.335 -35.339 1.00 50.09 195 LYS A CA 1
ATOM 1529 C C . LYS A 1 195 ? 19.375 27.459 -34.955 1.00 50.09 195 LYS A C 1
ATOM 1531 O O . LYS A 1 195 ? 19.480 28.435 -35.698 1.00 50.09 195 LYS A O 1
ATOM 1536 N N . GLU A 1 196 ? 20.083 27.298 -33.840 1.00 45.31 196 GLU A N 1
ATOM 1537 C CA . GLU A 1 196 ? 21.261 28.100 -33.510 1.00 45.31 196 GLU A CA 1
ATOM 1538 C C . GLU A 1 196 ? 22.257 27.998 -34.671 1.00 45.31 196 GLU A C 1
ATOM 1540 O O . GLU A 1 196 ? 22.820 26.938 -34.955 1.00 45.31 196 GLU A O 1
ATOM 1545 N N . LYS A 1 197 ? 22.430 29.105 -35.399 1.00 43.88 197 LYS A N 1
ATOM 1546 C CA . LYS A 1 197 ? 23.561 29.283 -36.303 1.00 43.88 197 LYS A CA 1
ATOM 1547 C C . LYS A 1 197 ? 24.761 29.642 -35.436 1.00 43.88 197 LYS A C 1
ATOM 1549 O O . LYS A 1 197 ? 24.864 30.775 -34.983 1.00 43.88 197 LYS A O 1
ATOM 1554 N N . ALA A 1 198 ? 25.645 28.674 -35.221 1.00 47.19 198 ALA A N 1
ATOM 1555 C CA . ALA A 1 198 ? 27.031 28.970 -34.901 1.00 47.19 198 ALA A CA 1
ATOM 1556 C C . ALA A 1 198 ? 27.668 29.614 -36.143 1.00 47.19 198 ALA A C 1
ATOM 1558 O O . ALA A 1 198 ? 27.696 29.004 -37.216 1.00 47.19 198 ALA A O 1
ATOM 1559 N N . GLY A 1 199 ? 28.100 30.860 -35.990 1.00 47.03 199 GLY A N 1
ATOM 1560 C CA . GLY A 1 199 ? 28.845 31.654 -36.960 1.00 47.03 199 GLY A CA 1
ATOM 1561 C C . GLY A 1 199 ? 29.520 32.789 -36.220 1.00 47.03 199 GLY A C 1
ATOM 1562 O O . GLY A 1 199 ? 28.765 33.590 -35.629 1.00 47.03 199 GLY A O 1
#

Foldseek 3Di:
DDPQDDDAAQWWWAFPDPVFFIWHFHDADPQKTWIDGHPDPDTDIDGSVVVSVVCVVRVIDTPDDHDDPPDDPLQQLLLCLLVVLCVVVPHDLCRLCVQQVHDSVVNVCSNRSNDPPCVVSLCSSCVVSVHDSVCSRPVDRPPDDDPPQDPVSVVVVVVLVPDDPVVNVVVVVVVVVVVVVVVVVVVVPDDDDDPDDDD

Secondary structure (DSSP, 8-state):
--------TT-EEE-SSTTSPPEEEEEEETTEEEEEETT-S-EEEEEHHHHHHHHHHHT-EEEEPPPPTT---HHHHHHHHHHHHHHHTT--HHHHHHHHTS-HHHHHHHHTT--S-HHHHHHHHHHHHTS-HHHHHHS---S---S---HHHHHHHHHHHHS-HHHHHHHHHHHHHHHHHHHHHHHHHSPPPPP----

Organism: NCBI:txid1088869

pLDDT: mean 73.32, std 15.9, range [35.25, 96.56]

InterPro domains:
  IPR001387 Cro/C1-type, helix-turn-helix domain [PF01381] (82-136)
  IPR001387 Cro/C1-type, helix-turn-helix domain [PS50943] (82-136)
  IPR001387 Cro/C1-type, helix-turn-helix domain [SM00530] (81-136)
  IPR001387 Cro/C1-type, helix-turn-helix domain [cd00093] (79-136)
  IPR010982 Lambda repressor-like, DNA-binding domain superfamily [G3DSA:1.10.260.40] (76-139)
  IPR010982 Lambda repressor-like, DNA-binding domain superfamily [SSF47413] (77-140)

Sequence (199 aa):
MTETFRFGVGQIWSPVDAAETFREIVTIQAEVLHFRVGNHQEIMTATEVTFGAWIRQTNAVLKKEAAPPATLSPGLELGRRIRLLREMVGFSQQQLADKVGISRSAVAFWETGRSGHVGKHLGTLAKVLGVEPEVLLTGMAYKAIQATLTPDEHTFLNLYRQLDPLIKLQAQKWIERRVRQKDEAMASIAPKSPKEKAG

Radius of gyration: 24.49 Å; chains: 1; bounding box: 57×46×59 Å